Protein AF-A0A4W6FV87-F1 (afdb_monomer)

Radius of gyration: 17.53 Å; Cα contacts (8 Å, |Δi|>4): 589; chains: 1; bounding box: 46×51×40 Å

Structure (mmCIF, N/CA/C/O backbone):
data_AF-A0A4W6FV87-F1
#
_entry.id   AF-A0A4W6FV87-F1
#
loop_
_atom_site.group_PDB
_atom_site.id
_atom_site.type_symbol
_atom_site.label_atom_id
_atom_site.label_alt_id
_atom_site.label_comp_id
_atom_site.label_asym_id
_atom_site.label_entity_id
_atom_site.label_seq_id
_atom_site.pdbx_PDB_ins_code
_atom_site.Cartn_x
_atom_site.Cartn_y
_atom_site.Cartn_z
_atom_site.occupancy
_atom_site.B_iso_or_equiv
_atom_site.auth_seq_id
_atom_site.auth_comp_id
_atom_site.auth_asym_id
_atom_site.auth_atom_id
_atom_site.pdbx_PDB_model_num
ATOM 1 N N . MET A 1 1 ? 30.331 -4.982 -5.038 1.00 32.28 1 MET A N 1
ATOM 2 C CA . MET A 1 1 ? 29.689 -3.681 -4.780 1.00 32.28 1 MET A CA 1
ATOM 3 C C . MET A 1 1 ? 28.423 -4.007 -4.030 1.00 32.28 1 MET A C 1
ATOM 5 O O . MET A 1 1 ? 27.802 -4.995 -4.393 1.00 32.28 1 MET A O 1
ATOM 9 N N . GLU A 1 2 ? 28.198 -3.324 -2.914 1.00 32.44 2 GLU A N 1
ATOM 10 C CA . GLU A 1 2 ? 27.078 -3.580 -2.006 1.00 32.44 2 GLU A CA 1
ATOM 11 C C . GLU A 1 2 ? 25.855 -2.768 -2.458 1.00 32.44 2 GLU A C 1
ATOM 13 O O . GLU A 1 2 ? 26.042 -1.672 -3.000 1.00 32.44 2 GLU A O 1
ATOM 18 N N . PRO A 1 3 ? 24.623 -3.247 -2.218 1.00 42.22 3 PRO A N 1
ATOM 19 C CA . PRO A 1 3 ? 23.427 -2.492 -2.544 1.00 42.22 3 PRO A CA 1
ATOM 20 C C . PRO A 1 3 ? 23.412 -1.199 -1.726 1.00 42.22 3 PRO A C 1
ATOM 22 O O . PRO A 1 3 ? 23.632 -1.210 -0.512 1.00 42.22 3 PRO A O 1
ATOM 25 N N . LEU A 1 4 ? 23.121 -0.071 -2.374 1.00 44.50 4 LEU A N 1
ATOM 26 C CA . LEU A 1 4 ? 22.956 1.199 -1.675 1.00 44.50 4 LEU A CA 1
ATOM 27 C C . LEU A 1 4 ? 21.535 1.289 -1.112 1.00 44.50 4 LEU A C 1
ATOM 29 O O . LEU A 1 4 ? 20.590 1.664 -1.810 1.00 44.50 4 LEU A O 1
ATOM 33 N N . TYR A 1 5 ? 21.399 0.941 0.166 1.00 45.25 5 TYR A N 1
ATOM 34 C CA . TYR A 1 5 ? 20.186 1.166 0.945 1.00 45.25 5 TYR A CA 1
ATOM 35 C C . TYR A 1 5 ? 20.213 2.561 1.566 1.00 45.25 5 TYR A C 1
ATOM 37 O O . TYR A 1 5 ? 21.093 2.891 2.362 1.00 45.25 5 TYR A O 1
ATOM 45 N N . TYR A 1 6 ? 19.216 3.376 1.232 1.00 49.53 6 TYR A N 1
ATOM 46 C CA . TYR A 1 6 ? 18.988 4.659 1.882 1.00 49.53 6 TYR A CA 1
ATOM 47 C C . TYR A 1 6 ? 17.678 4.591 2.661 1.00 49.53 6 TYR A C 1
ATOM 49 O O . TYR A 1 6 ? 16.606 4.448 2.076 1.00 49.53 6 TYR A O 1
ATOM 57 N N . SER A 1 7 ? 17.774 4.722 3.982 1.00 44.47 7 SER A N 1
ATOM 58 C CA . SER A 1 7 ? 16.642 5.071 4.836 1.00 44.47 7 SER A CA 1
ATOM 59 C C . SER A 1 7 ? 16.839 6.513 5.278 1.00 44.47 7 SER A C 1
ATOM 61 O O . SER A 1 7 ? 17.818 6.839 5.953 1.00 44.47 7 SER A O 1
ATOM 63 N N . LEU A 1 8 ? 15.960 7.401 4.821 1.00 46.62 8 LEU A N 1
ATOM 64 C CA . LEU A 1 8 ? 15.990 8.814 5.181 1.00 46.62 8 LEU A CA 1
ATOM 65 C C . LEU A 1 8 ? 14.716 9.145 5.948 1.00 46.62 8 LEU A C 1
ATOM 67 O O . LEU A 1 8 ? 13.630 9.159 5.374 1.00 46.62 8 LEU A O 1
ATOM 71 N N . MET A 1 9 ? 14.876 9.433 7.240 1.00 39.38 9 MET A N 1
ATOM 72 C CA . MET A 1 9 ? 13.844 10.036 8.080 1.00 39.38 9 MET A CA 1
ATOM 73 C C . MET A 1 9 ? 14.025 11.554 8.069 1.00 39.38 9 MET A C 1
ATOM 75 O O . MET A 1 9 ? 15.023 12.074 8.569 1.00 39.38 9 MET A O 1
ATOM 79 N N . GLY A 1 10 ? 13.061 12.269 7.495 1.00 35.97 10 GLY A N 1
ATOM 80 C CA . GLY A 1 10 ? 12.992 13.724 7.558 1.00 35.97 10 GLY A CA 1
ATOM 81 C C . GLY A 1 10 ? 11.924 14.166 8.552 1.00 35.97 10 GLY A C 1
ATOM 82 O O . GLY A 1 10 ? 10.770 13.774 8.410 1.00 35.97 10 GLY A O 1
ATOM 83 N N . PHE A 1 11 ? 12.287 14.999 9.531 1.00 32.16 11 PHE A N 1
ATOM 84 C CA . PHE A 1 11 ? 11.340 15.669 10.430 1.00 32.16 11 PHE A CA 1
ATOM 85 C C . PHE A 1 11 ? 11.271 17.153 10.071 1.00 32.16 11 PHE A C 1
ATOM 87 O O . PHE A 1 11 ? 12.294 17.838 10.104 1.00 32.16 11 PHE A O 1
ATOM 94 N N . TRP A 1 12 ? 10.086 17.672 9.739 1.00 29.61 12 TRP A N 1
ATOM 95 C CA . TRP A 1 12 ? 9.922 19.109 9.492 1.00 29.61 12 TRP A CA 1
ATOM 96 C C . TRP A 1 12 ? 8.556 19.618 9.957 1.00 29.61 12 TRP A C 1
ATOM 98 O O . TRP A 1 12 ? 7.527 19.082 9.557 1.00 29.61 12 TRP A O 1
ATOM 108 N N . LYS A 1 13 ? 8.551 20.639 10.832 1.00 29.70 13 LYS A N 1
ATOM 109 C CA . LYS A 1 13 ? 7.344 21.233 11.457 1.00 29.70 13 LYS A CA 1
ATOM 110 C C . LYS A 1 13 ? 6.326 20.186 11.970 1.00 29.70 13 LYS A C 1
ATOM 112 O O . LYS A 1 13 ? 5.122 20.381 11.852 1.00 29.70 13 LYS A O 1
ATOM 117 N N . GLY A 1 14 ? 6.818 19.081 12.536 1.00 31.00 14 GLY A N 1
ATOM 118 C CA . GLY A 1 14 ? 5.984 18.017 13.099 1.00 31.00 14 GLY A CA 1
ATOM 119 C C . GLY A 1 14 ? 5.354 17.065 12.082 1.00 31.00 14 GLY A C 1
ATOM 120 O O . GLY A 1 14 ? 4.403 16.395 12.444 1.00 31.00 14 GLY A O 1
ATOM 121 N N . VAL A 1 15 ? 5.858 16.997 10.840 1.00 33.34 15 VAL A N 1
ATOM 122 C CA . VAL A 1 15 ? 5.552 15.938 9.860 1.00 33.34 15 VAL A CA 1
ATOM 123 C C . VAL A 1 15 ? 6.811 15.093 9.650 1.00 33.34 15 VAL A C 1
ATOM 125 O O . VAL A 1 15 ? 7.813 15.588 9.130 1.00 33.34 15 VAL A O 1
ATOM 128 N N . SER A 1 16 ? 6.774 13.831 10.078 1.00 37.16 16 SER A N 1
ATOM 129 C CA . SER A 1 16 ? 7.769 12.814 9.734 1.00 37.16 16 SER A CA 1
ATOM 130 C C . SER A 1 16 ? 7.400 12.119 8.420 1.00 37.16 16 SER A C 1
ATOM 132 O O . SER A 1 16 ? 6.263 11.680 8.233 1.00 37.16 16 SER A O 1
ATOM 134 N N . VAL A 1 17 ? 8.355 12.038 7.496 1.00 45.09 17 VAL A N 1
ATOM 135 C CA . VAL A 1 17 ? 8.272 11.172 6.314 1.00 45.09 17 VAL A CA 1
ATOM 136 C C . VAL A 1 17 ? 9.533 10.324 6.298 1.00 45.09 17 VAL A C 1
ATOM 138 O O . VAL A 1 17 ? 10.640 10.868 6.341 1.00 45.09 17 VAL A O 1
ATOM 141 N N . CYS A 1 18 ? 9.369 9.006 6.227 1.00 53.56 18 CYS A N 1
ATOM 142 C CA . CYS A 1 18 ? 10.476 8.094 5.972 1.00 53.56 18 CYS A CA 1
ATOM 143 C C . CYS A 1 18 ? 10.336 7.505 4.569 1.00 53.56 18 CYS A C 1
ATOM 145 O O . CYS A 1 18 ? 9.244 7.151 4.117 1.00 53.56 18 CYS A O 1
ATOM 147 N N . VAL A 1 19 ? 11.457 7.456 3.860 1.00 52.31 19 VAL A N 1
ATOM 148 C CA . VAL A 1 19 ? 11.551 6.820 2.552 1.00 52.31 19 VAL A CA 1
ATOM 149 C C . VAL A 1 19 ? 12.638 5.763 2.626 1.00 52.31 19 VAL A C 1
ATOM 151 O O . VAL A 1 19 ? 13.794 6.083 2.909 1.00 52.31 19 VAL A O 1
ATOM 154 N N . CYS A 1 20 ? 12.256 4.522 2.337 1.00 60.00 20 CYS A N 1
ATOM 155 C CA . CYS A 1 20 ? 13.195 3.445 2.064 1.00 60.00 20 CYS A CA 1
ATOM 156 C C . CYS A 1 20 ? 13.404 3.379 0.551 1.00 60.00 20 CYS A C 1
ATOM 158 O O . CYS A 1 20 ? 12.443 3.217 -0.204 1.00 60.00 20 CYS A O 1
ATOM 160 N N . LEU A 1 21 ? 14.652 3.526 0.115 1.00 53.66 21 LEU A N 1
ATOM 161 C CA . LEU A 1 21 ? 15.056 3.498 -1.287 1.00 53.66 21 LEU A CA 1
ATOM 162 C C . LEU A 1 21 ? 16.198 2.499 -1.460 1.00 53.66 21 LEU A C 1
ATOM 164 O O . LEU A 1 21 ? 17.188 2.550 -0.729 1.00 53.66 21 LEU A O 1
ATOM 168 N N . CYS A 1 22 ? 16.068 1.631 -2.459 1.00 62.53 22 CYS A N 1
ATOM 169 C CA . CYS A 1 22 ? 17.167 0.804 -2.931 1.00 62.53 22 CYS A CA 1
ATOM 170 C C . CYS A 1 22 ? 17.345 0.989 -4.438 1.00 62.53 22 CYS A C 1
ATOM 172 O O . CYS A 1 22 ? 16.372 1.012 -5.198 1.00 62.53 22 CYS A O 1
ATOM 174 N N . VAL A 1 23 ? 18.598 1.135 -4.859 1.00 51.09 23 VAL A N 1
ATOM 175 C CA . VAL A 1 23 ? 18.998 1.196 -6.266 1.00 51.09 23 VAL A CA 1
ATOM 176 C C . VAL A 1 23 ? 19.848 -0.033 -6.555 1.00 51.09 23 VAL A C 1
ATOM 178 O O . VAL A 1 23 ? 20.759 -0.358 -5.792 1.00 51.09 23 VAL A O 1
ATOM 181 N N . SER A 1 24 ? 19.512 -0.745 -7.630 1.00 45.75 24 SER A N 1
ATOM 182 C CA . SER A 1 24 ? 20.186 -1.987 -8.001 1.00 45.75 24 SER A CA 1
ATOM 183 C C . SER A 1 24 ? 21.612 -1.713 -8.484 1.00 45.75 24 SER A C 1
ATOM 185 O O . SER A 1 24 ? 21.826 -1.319 -9.624 1.00 45.75 24 SER A O 1
ATOM 187 N N . GLU A 1 25 ? 22.584 -1.953 -7.600 1.00 43.31 25 GLU A N 1
ATOM 188 C CA . GLU A 1 25 ? 24.000 -2.187 -7.920 1.00 43.31 25 GLU A CA 1
ATOM 189 C C . GLU A 1 25 ? 24.545 -3.368 -7.084 1.00 43.31 25 GLU A C 1
ATOM 191 O O . GLU A 1 25 ? 25.570 -3.279 -6.417 1.00 43.31 25 GLU A O 1
ATOM 196 N N . GLY A 1 26 ? 23.845 -4.508 -7.144 1.00 35.41 26 GLY A N 1
ATOM 197 C CA . GLY A 1 26 ? 24.337 -5.823 -6.713 1.00 35.41 26 GLY A CA 1
ATOM 198 C C . GLY A 1 26 ? 24.199 -6.191 -5.224 1.00 35.41 26 GLY A C 1
ATOM 199 O O . GLY A 1 26 ? 24.795 -5.569 -4.361 1.00 35.41 26 GLY A O 1
ATOM 200 N N . GLY A 1 27 ? 23.505 -7.312 -4.978 1.00 34.75 27 GLY A N 1
ATOM 201 C CA . GLY A 1 27 ? 23.820 -8.343 -3.973 1.00 34.75 27 GLY A CA 1
ATOM 202 C C . GLY A 1 27 ? 23.557 -8.070 -2.486 1.00 34.75 27 GLY A C 1
ATOM 203 O O . GLY A 1 27 ? 24.463 -7.649 -1.778 1.00 34.75 27 GLY A O 1
ATOM 204 N N . GLY A 1 28 ? 22.388 -8.479 -1.978 1.00 29.83 28 GLY A N 1
ATOM 205 C CA . GLY A 1 28 ? 22.166 -8.748 -0.548 1.00 29.83 28 GLY A CA 1
ATOM 206 C C . GLY A 1 28 ? 20.723 -9.174 -0.245 1.00 29.83 28 GLY A C 1
ATOM 207 O O . GLY A 1 28 ? 19.798 -8.503 -0.688 1.00 29.83 28 GLY A O 1
ATOM 208 N N . GLU A 1 29 ? 20.535 -10.275 0.491 1.00 37.28 29 GLU A N 1
ATOM 209 C CA . GLU A 1 29 ? 19.235 -10.743 1.013 1.00 37.28 29 GLU A CA 1
ATOM 210 C C . GLU A 1 29 ? 19.094 -10.414 2.508 1.00 37.28 29 GLU A C 1
ATOM 212 O O . GLU A 1 29 ? 20.081 -10.540 3.225 1.00 37.28 29 GLU A O 1
ATOM 217 N N . GLU A 1 30 ? 17.877 -10.049 2.941 1.00 39.47 30 GLU A N 1
ATOM 218 C CA . GLU A 1 30 ? 17.248 -10.188 4.284 1.00 39.47 30 GLU A CA 1
ATOM 219 C C . GLU A 1 30 ? 15.987 -9.285 4.309 1.00 39.47 30 GLU A C 1
ATOM 221 O O . GLU A 1 30 ? 15.951 -8.282 3.602 1.00 39.47 30 GLU A O 1
ATOM 226 N N . GLU A 1 31 ? 14.907 -9.462 5.075 1.00 31.66 31 GLU A N 1
ATOM 227 C CA . GLU A 1 31 ? 14.165 -10.581 5.676 1.00 31.66 31 GLU A CA 1
ATOM 228 C C . GLU A 1 31 ? 12.725 -10.029 5.917 1.00 31.66 31 GLU A C 1
ATOM 230 O O . GLU A 1 31 ? 12.527 -8.822 6.037 1.00 31.66 31 GLU A O 1
ATOM 235 N N . LEU A 1 32 ? 11.724 -10.916 5.889 1.00 32.16 32 LEU A N 1
ATOM 236 C CA . LEU A 1 32 ? 10.295 -10.793 6.259 1.00 32.16 32 LEU A CA 1
ATOM 237 C C . LEU A 1 32 ? 9.711 -9.408 6.635 1.00 32.16 32 LEU A C 1
ATOM 239 O O . LEU A 1 32 ? 10.006 -8.834 7.678 1.00 32.16 32 LEU A O 1
ATOM 243 N N . ILE A 1 33 ? 8.715 -8.966 5.854 1.00 36.41 33 ILE A N 1
ATOM 244 C CA . ILE A 1 33 ? 7.814 -7.858 6.212 1.00 36.41 33 ILE A CA 1
ATOM 245 C C . ILE A 1 33 ? 7.005 -8.266 7.452 1.00 36.41 33 ILE A C 1
ATOM 247 O O . ILE A 1 33 ? 6.132 -9.135 7.371 1.00 36.41 33 ILE A O 1
ATOM 251 N N . GLU A 1 34 ? 7.303 -7.646 8.593 1.00 31.88 34 GLU A N 1
ATOM 252 C CA . GLU A 1 34 ? 6.548 -7.826 9.832 1.00 31.88 34 GLU A CA 1
ATOM 253 C C . GLU A 1 34 ? 5.100 -7.324 9.687 1.00 31.88 34 GLU A C 1
ATOM 255 O O . GLU A 1 34 ? 4.812 -6.311 9.047 1.00 31.88 34 GLU A O 1
ATOM 260 N N . SER A 1 35 ? 4.170 -8.060 10.299 1.00 41.94 35 SER A N 1
ATOM 261 C CA . SER A 1 35 ? 2.753 -7.702 10.410 1.00 41.94 35 SER A CA 1
ATOM 262 C C . SER A 1 35 ? 2.571 -6.343 11.094 1.00 41.94 35 SER A C 1
ATOM 264 O O . SER A 1 35 ? 3.236 -6.081 12.100 1.00 41.94 35 SER A O 1
ATOM 266 N N . VAL A 1 36 ? 1.598 -5.543 10.647 1.00 50.56 36 VAL A N 1
ATOM 267 C CA . VAL A 1 36 ? 1.153 -4.330 11.355 1.00 50.56 36 VAL A CA 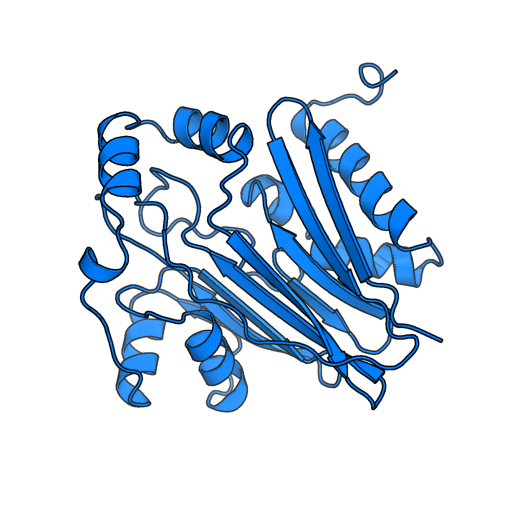1
ATOM 268 C C . VAL A 1 36 ? 0.537 -4.752 12.700 1.00 50.56 36 VAL A C 1
ATOM 270 O O . VAL A 1 36 ? -0.630 -5.123 12.771 1.00 50.56 36 VAL A O 1
ATOM 273 N N . ARG A 1 37 ? 1.339 -4.784 13.773 1.00 48.38 37 ARG A N 1
ATOM 274 C CA . ARG A 1 37 ? 0.900 -5.220 15.118 1.00 48.38 37 ARG A CA 1
ATOM 275 C C . ARG A 1 37 ? 0.151 -4.144 15.906 1.00 48.38 37 ARG A C 1
ATOM 277 O O . ARG A 1 37 ? -0.437 -4.464 16.932 1.00 48.38 37 ARG A O 1
ATOM 284 N N . SER A 1 38 ? 0.162 -2.900 15.439 1.00 60.88 38 SER A N 1
ATOM 285 C CA . SER A 1 38 ? -0.639 -1.798 15.972 1.00 60.88 38 SER A CA 1
ATOM 286 C C . SER A 1 38 ? -1.182 -1.022 14.786 1.00 60.88 38 SER A C 1
ATOM 288 O O . SER A 1 38 ? -0.400 -0.519 13.988 1.00 60.88 38 SER A O 1
ATOM 290 N N . SER A 1 39 ? -2.500 -1.026 14.610 1.00 75.88 39 SER A N 1
ATOM 291 C CA . SER A 1 39 ? -3.148 -0.322 13.506 1.00 75.88 39 SER A CA 1
ATOM 292 C C . SER A 1 39 ? -4.066 0.755 14.052 1.00 75.88 39 SER A C 1
ATOM 294 O O . SER A 1 39 ? -4.986 0.441 14.808 1.00 75.88 39 SER A O 1
ATOM 296 N N . ALA A 1 40 ? -3.843 1.993 13.620 1.00 84.56 40 ALA A N 1
ATOM 297 C CA . ALA A 1 40 ? -4.694 3.126 13.927 1.00 84.56 40 ALA A CA 1
ATOM 298 C C . ALA A 1 40 ? -6.190 2.847 13.705 1.00 84.56 40 ALA A C 1
ATOM 300 O O . ALA A 1 40 ? -6.610 2.278 12.690 1.00 84.56 40 ALA A O 1
ATOM 301 N N . LEU A 1 41 ? -7.002 3.305 14.658 1.00 89.88 41 LEU A N 1
ATOM 302 C CA . LEU A 1 41 ? -8.458 3.177 14.624 1.00 89.88 41 LEU A CA 1
ATOM 303 C C . LEU A 1 41 ? -9.106 4.324 13.835 1.00 89.88 41 LEU A C 1
ATOM 305 O O . LEU A 1 41 ? -8.712 5.485 13.969 1.00 89.88 41 LEU A O 1
ATOM 309 N N . ASN A 1 42 ? -10.126 4.015 13.032 1.00 92.06 42 ASN A N 1
ATOM 310 C CA . ASN A 1 42 ? -10.942 5.012 12.328 1.00 92.06 42 ASN A CA 1
ATOM 311 C C . ASN A 1 42 ? -11.969 5.688 13.267 1.00 92.06 42 ASN A C 1
ATOM 313 O O . ASN A 1 42 ? -12.016 5.402 14.460 1.00 92.06 42 ASN A O 1
ATOM 317 N N . THR A 1 43 ? -12.803 6.598 12.756 1.00 92.06 43 THR A N 1
ATOM 318 C CA . THR A 1 43 ? -13.824 7.311 13.558 1.00 92.06 43 THR A CA 1
ATOM 319 C C . THR A 1 43 ? -14.845 6.406 14.255 1.00 92.06 43 THR A C 1
ATOM 321 O O . THR A 1 43 ? -15.460 6.839 15.228 1.00 92.06 43 THR A O 1
ATOM 324 N N . ASP A 1 44 ? -15.006 5.167 13.788 1.00 91.81 44 ASP A N 1
ATOM 325 C CA . ASP A 1 44 ? -15.926 4.176 14.356 1.00 91.81 44 ASP A CA 1
ATOM 326 C C . ASP A 1 44 ? -15.219 3.230 15.345 1.00 91.81 44 ASP A C 1
ATOM 328 O O . ASP A 1 44 ? -15.848 2.341 15.913 1.00 91.81 44 ASP A O 1
ATOM 332 N N . GLY A 1 45 ? -13.919 3.430 15.588 1.00 89.62 45 GLY A N 1
ATOM 333 C CA . GLY A 1 45 ? -13.120 2.573 16.465 1.00 89.62 45 GLY A CA 1
ATOM 334 C C . GLY A 1 45 ? -12.719 1.255 15.806 1.00 89.62 45 GLY A C 1
ATOM 335 O O . GLY A 1 45 ? -12.395 0.295 16.501 1.00 89.62 45 GLY A O 1
ATOM 336 N N . GLU A 1 46 ? -12.748 1.186 14.473 1.00 90.75 46 GLU A N 1
ATOM 337 C CA . GLU A 1 46 ? -12.419 -0.015 13.709 1.00 90.75 46 GLU A CA 1
ATOM 338 C C . GLU A 1 46 ? -11.076 0.115 12.982 1.00 90.75 46 GLU A C 1
ATOM 340 O O . GLU A 1 46 ? -10.668 1.198 12.552 1.00 90.75 46 GLU A O 1
ATOM 345 N N . VAL A 1 47 ? -10.408 -1.024 12.790 1.00 92.12 47 VAL A N 1
ATOM 346 C CA . VAL A 1 47 ? -9.178 -1.124 11.999 1.00 92.12 47 VAL A CA 1
ATOM 347 C C . VAL A 1 47 ? -9.521 -1.271 10.520 1.00 92.12 47 VAL A C 1
ATOM 349 O O . VAL A 1 47 ? -10.274 -2.161 10.125 1.00 92.12 47 VAL A O 1
ATOM 352 N N . GLU A 1 48 ? -8.910 -0.430 9.690 1.00 94.56 48 GLU A N 1
ATOM 353 C CA . GLU A 1 48 ? -8.959 -0.517 8.230 1.00 94.56 48 GLU A CA 1
ATOM 354 C C . GLU A 1 48 ? -7.539 -0.478 7.686 1.00 94.56 48 GLU A C 1
ATOM 356 O O . GLU A 1 48 ? -6.816 0.483 7.942 1.00 94.56 48 GLU A O 1
ATOM 361 N N . LEU A 1 49 ? -7.151 -1.501 6.933 1.00 94.44 49 LEU A N 1
ATOM 362 C CA . LEU A 1 49 ? -5.772 -1.686 6.502 1.00 94.44 49 LEU A CA 1
ATOM 363 C C . LEU A 1 49 ? -5.613 -1.448 5.005 1.00 94.44 49 LEU A C 1
ATOM 365 O O . LEU A 1 49 ? -6.470 -1.834 4.204 1.00 94.44 49 LEU A O 1
ATOM 369 N N . ASP A 1 50 ? -4.470 -0.878 4.646 1.00 96.94 50 ASP A N 1
ATOM 370 C CA . ASP A 1 50 ? -4.072 -0.617 3.270 1.00 96.94 50 ASP A CA 1
ATOM 371 C C . ASP A 1 50 ? -2.697 -1.243 2.996 1.00 96.94 50 ASP A C 1
ATOM 373 O O . ASP A 1 50 ? -1.814 -1.190 3.855 1.00 96.94 50 ASP A O 1
ATOM 377 N N . ALA A 1 51 ? -2.485 -1.812 1.805 1.00 96.81 51 ALA A N 1
ATOM 378 C CA . ALA A 1 51 ?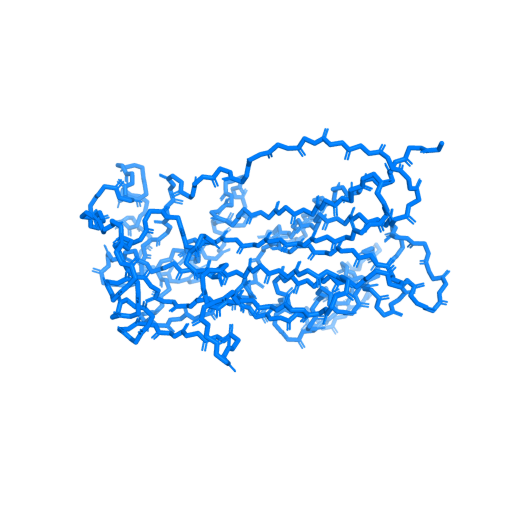 -1.171 -2.300 1.389 1.00 96.81 51 ALA A CA 1
ATOM 379 C C . ALA A 1 51 ? -0.965 -2.362 -0.130 1.00 96.81 51 ALA A C 1
ATOM 381 O O . ALA A 1 51 ? -1.915 -2.503 -0.899 1.00 96.81 51 ALA A O 1
ATOM 382 N N . ILE A 1 52 ? 0.306 -2.335 -0.533 1.00 98.06 52 ILE A N 1
ATOM 383 C CA . ILE A 1 52 ? 0.822 -2.521 -1.896 1.00 98.06 52 ILE A CA 1
ATOM 384 C C . ILE A 1 52 ? 1.997 -3.505 -1.882 1.00 98.06 52 ILE A C 1
ATOM 386 O O . ILE A 1 52 ? 2.775 -3.554 -0.927 1.00 98.06 52 ILE A O 1
ATOM 390 N N . ILE A 1 53 ? 2.161 -4.239 -2.978 1.00 96.75 53 ILE A N 1
ATOM 391 C CA . ILE A 1 53 ? 3.405 -4.902 -3.370 1.00 96.75 53 ILE A CA 1
ATOM 392 C C . ILE A 1 53 ? 3.635 -4.715 -4.875 1.00 96.75 53 ILE A C 1
ATOM 394 O O . ILE A 1 53 ? 2.674 -4.698 -5.648 1.00 96.75 53 ILE A O 1
ATOM 398 N N . MET A 1 54 ? 4.892 -4.563 -5.291 1.00 98.25 54 MET A N 1
ATOM 399 C CA . MET A 1 54 ? 5.267 -4.397 -6.697 1.00 98.25 54 MET A CA 1
ATOM 400 C C . MET A 1 54 ? 6.587 -5.107 -7.021 1.00 98.25 54 MET A C 1
ATOM 402 O O . MET A 1 54 ? 7.566 -4.965 -6.286 1.00 98.25 54 MET A O 1
ATOM 406 N N . ASP A 1 55 ? 6.605 -5.846 -8.135 1.00 95.56 55 ASP A N 1
ATOM 407 C CA . ASP A 1 55 ? 7.788 -6.480 -8.736 1.00 95.56 55 ASP A CA 1
ATOM 408 C C . ASP A 1 55 ? 8.333 -5.597 -9.871 1.00 95.56 55 ASP A C 1
ATOM 410 O O . ASP A 1 55 ? 7.688 -5.423 -10.910 1.00 95.56 55 ASP A O 1
ATOM 414 N N . GLY A 1 56 ? 9.545 -5.069 -9.695 1.00 94.75 56 GLY A N 1
ATOM 415 C CA . GLY A 1 56 ? 10.194 -4.169 -10.645 1.00 94.75 56 GLY A CA 1
ATOM 416 C C . GLY A 1 56 ? 10.610 -4.817 -11.965 1.00 94.75 56 GLY A C 1
ATOM 417 O O . GLY A 1 56 ? 10.856 -4.099 -12.931 1.00 94.75 56 GLY A O 1
ATOM 418 N N . ARG A 1 57 ? 10.642 -6.154 -12.066 1.00 95.19 57 ARG A N 1
ATOM 419 C CA . ARG A 1 57 ? 10.982 -6.860 -13.318 1.00 95.19 57 ARG A CA 1
ATOM 420 C C . ARG A 1 57 ? 9.914 -6.71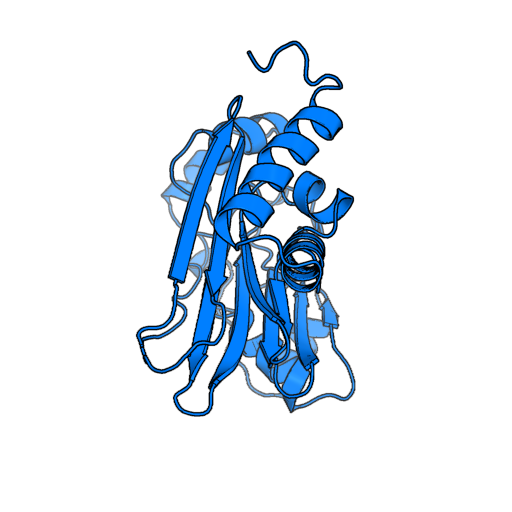1 -14.384 1.00 95.19 57 ARG A C 1
ATOM 422 O O . ARG A 1 57 ? 10.211 -6.645 -15.572 1.00 95.19 57 ARG A O 1
ATOM 429 N N . THR A 1 58 ? 8.663 -6.780 -13.946 1.00 96.69 58 THR A N 1
ATOM 430 C CA . THR A 1 58 ? 7.488 -6.895 -14.818 1.00 96.69 58 THR A CA 1
ATOM 431 C C . THR A 1 58 ? 6.505 -5.753 -14.613 1.00 96.69 58 THR A C 1
ATOM 433 O O . THR A 1 58 ? 5.530 -5.658 -15.355 1.00 96.69 58 THR A O 1
ATOM 436 N N . LEU A 1 59 ? 6.752 -4.900 -13.613 1.00 97.31 59 LEU A N 1
ATOM 437 C CA . LEU A 1 59 ? 5.807 -3.914 -13.093 1.00 97.31 59 LEU A CA 1
ATOM 438 C C . LEU A 1 59 ? 4.496 -4.553 -12.607 1.00 97.31 59 LEU A C 1
ATOM 440 O O . LEU A 1 59 ? 3.476 -3.869 -12.508 1.00 97.31 59 LEU A O 1
ATOM 444 N N . ALA A 1 60 ? 4.504 -5.862 -12.325 1.00 98.19 60 ALA A N 1
ATOM 445 C CA . ALA A 1 60 ? 3.369 -6.534 -11.719 1.00 98.19 60 ALA A CA 1
ATOM 446 C C . ALA A 1 60 ? 3.143 -5.952 -10.324 1.00 98.19 60 ALA A C 1
ATOM 448 O O . ALA A 1 60 ? 4.073 -5.853 -9.520 1.00 98.19 60 ALA A O 1
ATOM 449 N N . SER A 1 61 ? 1.897 -5.579 -10.055 1.00 98.19 61 SER A N 1
ATOM 450 C CA . SER A 1 61 ? 1.514 -4.901 -8.824 1.00 98.19 61 SER A CA 1
ATOM 451 C C . SER A 1 61 ? 0.244 -5.501 -8.259 1.00 98.19 61 SER A C 1
ATOM 453 O O . SER A 1 61 ? -0.660 -5.899 -8.995 1.00 98.19 61 SER A O 1
ATOM 455 N N . GLY A 1 62 ? 0.164 -5.501 -6.937 1.00 98.69 62 GLY A N 1
ATOM 456 C CA . GLY A 1 62 ? -1.035 -5.850 -6.199 1.00 98.69 62 GLY A CA 1
ATOM 457 C C . GLY A 1 62 ? -1.254 -4.876 -5.064 1.00 98.69 62 GLY A C 1
ATOM 458 O O . GLY A 1 62 ? -0.303 -4.472 -4.397 1.00 98.69 62 GLY A O 1
ATOM 459 N N . ALA A 1 63 ? -2.504 -4.499 -4.839 1.00 98.69 63 ALA A N 1
ATOM 460 C CA . ALA A 1 63 ? -2.876 -3.564 -3.796 1.00 98.69 63 ALA A CA 1
ATOM 461 C C . ALA A 1 63 ? -4.237 -3.902 -3.192 1.00 98.69 63 ALA A C 1
ATOM 463 O O . ALA A 1 63 ? -5.145 -4.400 -3.866 1.00 98.69 63 ALA A O 1
ATOM 464 N N . VAL A 1 64 ? -4.385 -3.580 -1.911 1.00 98.62 64 VAL A N 1
ATOM 465 C CA . VAL A 1 64 ? -5.674 -3.576 -1.227 1.00 98.62 64 VAL A CA 1
ATOM 466 C C . VAL A 1 64 ? -5.843 -2.341 -0.366 1.00 98.62 64 VAL A C 1
ATOM 468 O O . VAL A 1 64 ? -4.873 -1.852 0.204 1.00 98.62 64 VAL A O 1
ATOM 471 N N . SER A 1 65 ? -7.074 -1.853 -0.250 1.00 98.25 65 SER A N 1
ATOM 472 C CA . SER A 1 65 ? -7.400 -0.755 0.663 1.00 98.25 65 SER A CA 1
ATOM 473 C C . SER A 1 65 ? -8.660 -1.008 1.472 1.00 98.25 65 SER A C 1
ATOM 475 O O . SER A 1 65 ? -9.553 -1.741 1.040 1.00 98.25 65 SER A O 1
ATOM 477 N N . CYS A 1 66 ? -8.732 -0.378 2.642 1.00 96.88 66 CYS A N 1
ATOM 478 C CA . CYS A 1 66 ? -9.832 -0.458 3.596 1.00 96.88 66 CYS A CA 1
ATOM 479 C C . CYS A 1 66 ? -10.242 -1.898 3.945 1.00 96.88 66 CYS A C 1
ATOM 481 O O . CYS A 1 66 ? -11.424 -2.170 4.168 1.00 96.88 66 CYS A O 1
ATOM 483 N N . VAL A 1 67 ? -9.291 -2.837 3.964 1.00 96.25 67 VAL A N 1
ATOM 484 C CA . VAL A 1 67 ? -9.590 -4.229 4.318 1.00 96.25 67 VAL A CA 1
ATOM 485 C C . VAL A 1 67 ? -9.652 -4.387 5.827 1.00 96.25 67 VAL A C 1
ATOM 487 O O . VAL A 1 67 ? -8.871 -3.784 6.562 1.00 96.25 67 VAL A O 1
ATOM 490 N N . LYS A 1 68 ? -10.583 -5.217 6.289 1.00 94.12 68 LYS A N 1
ATOM 491 C CA . LYS A 1 68 ? -10.775 -5.531 7.713 1.00 94.12 68 LYS A CA 1
ATOM 492 C C . LYS A 1 68 ? -10.448 -6.995 7.971 1.00 94.12 68 LYS A C 1
ATOM 494 O O . LYS A 1 68 ? -10.500 -7.788 7.039 1.00 94.12 68 LYS A O 1
ATOM 499 N N . ASN A 1 69 ? -10.151 -7.389 9.204 1.00 90.94 69 ASN A N 1
ATOM 500 C CA . ASN A 1 69 ? -9.981 -8.805 9.579 1.00 90.94 69 ASN A CA 1
ATOM 501 C C . ASN A 1 69 ? -8.873 -9.565 8.826 1.00 90.94 69 ASN A C 1
ATOM 503 O O . ASN A 1 69 ? -8.899 -10.793 8.783 1.00 90.94 69 ASN A O 1
ATOM 507 N N . ILE A 1 70 ? -7.904 -8.871 8.222 1.00 90.94 70 ILE A N 1
ATOM 508 C CA . ILE A 1 70 ? -6.772 -9.483 7.514 1.00 90.94 70 ILE A CA 1
ATOM 509 C C . ILE A 1 70 ? -5.496 -9.185 8.296 1.00 90.94 70 ILE A C 1
ATOM 511 O O . ILE A 1 70 ? -5.037 -8.050 8.304 1.00 90.94 70 ILE A O 1
ATOM 515 N N . ALA A 1 71 ? -4.890 -10.206 8.906 1.00 87.19 71 ALA A N 1
ATOM 516 C CA . ALA A 1 71 ? -3.666 -10.030 9.696 1.00 87.19 71 ALA A CA 1
ATOM 517 C C . ALA A 1 71 ? -2.473 -9.516 8.868 1.00 87.19 71 ALA A C 1
ATOM 519 O O . ALA A 1 71 ? -1.645 -8.768 9.375 1.00 87.19 71 ALA A O 1
ATOM 520 N N . ASN A 1 72 ? -2.394 -9.902 7.588 1.00 88.81 72 ASN A N 1
ATOM 521 C CA . ASN A 1 72 ? -1.286 -9.548 6.698 1.00 88.81 72 ASN A CA 1
ATOM 522 C C . ASN A 1 72 ? -1.806 -8.953 5.375 1.00 88.81 72 ASN A C 1
ATOM 524 O O . ASN A 1 72 ? -1.889 -9.669 4.370 1.00 88.81 72 ASN A O 1
ATOM 528 N N . PRO A 1 73 ? -2.153 -7.653 5.336 1.00 92.88 73 PRO A N 1
ATOM 529 C CA . PRO A 1 73 ? -2.688 -6.990 4.142 1.00 92.88 73 PRO A CA 1
ATOM 530 C C . PRO A 1 73 ? -1.773 -7.105 2.920 1.00 92.88 73 PRO A C 1
ATOM 532 O O . PRO A 1 73 ? -2.254 -7.331 1.813 1.00 92.88 73 PRO A O 1
ATOM 535 N N . VAL A 1 74 ? -0.450 -7.052 3.114 1.00 94.12 74 VAL A N 1
ATOM 536 C CA . VAL A 1 74 ? 0.534 -7.219 2.030 1.00 94.12 74 VAL A CA 1
ATOM 537 C C . VAL A 1 74 ? 0.465 -8.603 1.370 1.00 94.12 74 VAL A C 1
ATOM 539 O O . VAL A 1 74 ? 0.658 -8.732 0.164 1.00 94.12 74 VAL A O 1
ATOM 542 N N . SER A 1 75 ? 0.117 -9.651 2.127 1.00 93.38 75 SER A N 1
ATOM 543 C CA . SER A 1 75 ? -0.075 -10.996 1.566 1.00 93.38 75 SER A CA 1
ATOM 544 C C . SER A 1 75 ? -1.336 -11.068 0.705 1.00 93.38 75 SER A C 1
ATOM 546 O O . SER A 1 75 ? -1.341 -11.725 -0.335 1.00 93.38 75 SER A O 1
ATOM 548 N N . LEU A 1 76 ? -2.396 -10.356 1.100 1.00 96.12 76 LEU A N 1
ATOM 549 C CA . LEU A 1 76 ? -3.596 -10.212 0.280 1.00 96.12 76 LEU A CA 1
ATOM 550 C C . LEU A 1 76 ? -3.311 -9.371 -0.975 1.00 96.12 76 LEU A C 1
ATOM 552 O O . LEU A 1 76 ? -3.705 -9.777 -2.063 1.00 96.12 76 LEU A O 1
ATOM 556 N N . ALA A 1 77 ? -2.566 -8.269 -0.859 1.00 97.94 77 ALA A N 1
ATOM 557 C CA . ALA A 1 77 ? -2.105 -7.485 -2.005 1.00 97.94 77 ALA A CA 1
ATOM 558 C C . ALA A 1 77 ? -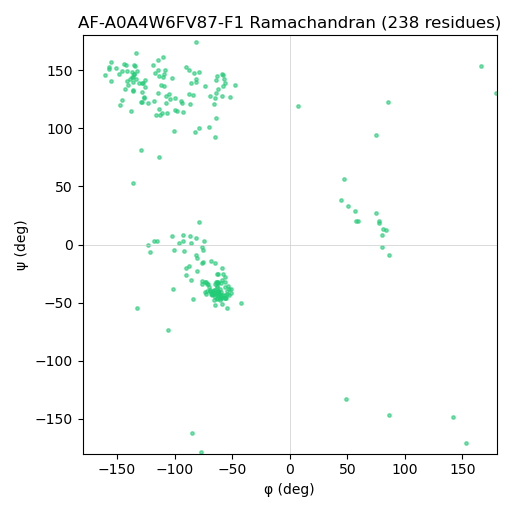1.320 -8.360 -3.001 1.00 97.94 77 ALA A C 1
ATOM 560 O O . ALA A 1 77 ? -1.625 -8.374 -4.192 1.00 97.94 77 ALA A O 1
ATOM 561 N N . ARG A 1 78 ? -0.393 -9.196 -2.517 1.00 96.81 78 ARG A N 1
ATOM 562 C CA . ARG A 1 78 ? 0.320 -10.178 -3.349 1.00 96.81 78 ARG A CA 1
ATOM 563 C C . ARG A 1 78 ? -0.621 -11.174 -4.025 1.00 96.81 78 ARG A C 1
ATOM 565 O O . ARG A 1 78 ? -0.449 -11.480 -5.200 1.00 96.81 78 ARG A O 1
ATOM 572 N N . ALA A 1 79 ? -1.640 -11.655 -3.318 1.00 97.50 79 ALA A N 1
ATOM 573 C CA . ALA A 1 79 ? -2.630 -12.539 -3.916 1.00 97.50 79 ALA A CA 1
ATOM 574 C C . ALA A 1 79 ? -3.455 -11.847 -5.014 1.00 97.50 79 ALA A C 1
ATOM 576 O O . ALA A 1 79 ? -3.796 -12.502 -5.996 1.00 97.50 79 ALA A O 1
ATOM 577 N N . VAL A 1 80 ? -3.746 -10.545 -4.891 1.00 98.56 80 VAL A N 1
ATOM 578 C CA . VAL A 1 80 ? -4.377 -9.763 -5.970 1.00 98.56 80 VAL A CA 1
ATOM 579 C C . VAL A 1 80 ? -3.487 -9.771 -7.214 1.00 98.56 80 VAL A C 1
ATOM 581 O O . VAL A 1 80 ? -3.977 -10.113 -8.290 1.00 98.56 80 VAL A O 1
ATOM 584 N N . MET A 1 81 ? -2.188 -9.496 -7.044 1.00 98.19 81 MET A N 1
ATOM 585 C CA . MET A 1 81 ? -1.191 -9.507 -8.124 1.00 98.19 81 MET A CA 1
ATOM 586 C C . MET A 1 81 ? -1.088 -10.867 -8.828 1.00 98.19 81 MET A C 1
ATOM 588 O O . MET A 1 81 ? -1.037 -10.931 -10.051 1.00 98.19 81 MET A O 1
ATOM 592 N N . GLU A 1 82 ? -1.021 -11.960 -8.065 1.00 97.81 82 GLU A N 1
ATOM 593 C CA . GLU A 1 82 ? -0.699 -13.290 -8.604 1.00 97.81 82 GLU A CA 1
ATOM 594 C C . GLU A 1 82 ? -1.929 -14.089 -9.061 1.00 97.81 82 GLU A C 1
ATOM 596 O O . GLU A 1 82 ? -1.805 -14.984 -9.897 1.00 97.81 82 GLU A O 1
ATOM 601 N N . LYS A 1 83 ? -3.113 -13.824 -8.494 1.00 97.94 83 LYS A N 1
ATOM 602 C CA . LYS A 1 83 ? -4.306 -14.676 -8.672 1.00 97.94 83 LYS A CA 1
ATOM 603 C C . LYS A 1 83 ? -5.475 -13.977 -9.361 1.00 97.94 83 LYS A C 1
ATOM 605 O O . LYS A 1 83 ? -6.539 -14.581 -9.496 1.00 97.94 83 LYS A O 1
ATOM 610 N N . THR A 1 84 ? -5.316 -12.726 -9.786 1.00 98.25 84 THR A N 1
ATOM 611 C CA . THR A 1 84 ? -6.366 -11.981 -10.492 1.00 98.25 84 THR A CA 1
ATOM 612 C C . THR A 1 84 ? -5.811 -11.279 -11.728 1.00 98.25 84 THR A C 1
ATOM 614 O O . THR A 1 84 ? -4.606 -11.122 -11.877 1.00 98.25 84 THR A O 1
ATOM 617 N N . ALA A 1 85 ? -6.698 -10.837 -12.621 1.00 97.88 85 ALA A N 1
ATOM 618 C CA . ALA A 1 85 ? -6.338 -9.943 -13.725 1.00 97.88 85 ALA A CA 1
ATOM 619 C C . ALA A 1 85 ? -6.383 -8.454 -13.318 1.00 97.88 85 ALA A C 1
ATOM 621 O O . ALA A 1 85 ? -6.315 -7.569 -14.171 1.00 97.88 85 ALA A O 1
ATOM 622 N N . HIS A 1 86 ? -6.579 -8.171 -12.029 1.00 98.50 86 HIS A N 1
ATOM 623 C CA . HIS A 1 86 ? -6.732 -6.833 -11.476 1.00 98.50 86 HIS A CA 1
ATOM 624 C C . HIS A 1 86 ? -5.510 -6.461 -10.639 1.00 98.50 86 HIS A C 1
ATOM 626 O O . HIS A 1 86 ? -4.754 -7.315 -10.192 1.00 98.50 86 HIS A O 1
ATOM 632 N N . ILE A 1 87 ? -5.344 -5.161 -10.411 1.00 98.38 87 ILE A N 1
ATOM 633 C CA . ILE A 1 87 ? -4.211 -4.621 -9.654 1.00 98.38 87 ILE A CA 1
ATOM 634 C C . ILE A 1 87 ? -4.623 -4.262 -8.226 1.00 98.38 87 ILE A C 1
ATOM 636 O O . ILE A 1 87 ? -3.859 -4.470 -7.292 1.00 98.38 87 ILE A O 1
ATOM 640 N N . MET A 1 88 ? -5.829 -3.724 -8.040 1.00 98.69 88 MET A N 1
ATOM 641 C CA . MET A 1 88 ? -6.273 -3.200 -6.752 1.00 98.69 88 MET A CA 1
ATOM 642 C C . MET A 1 88 ? -7.701 -3.636 -6.443 1.00 98.69 88 MET A C 1
ATOM 644 O O . MET A 1 88 ? -8.588 -3.491 -7.284 1.00 98.69 88 MET A O 1
ATOM 648 N N . LEU A 1 89 ? -7.923 -4.128 -5.224 1.00 98.75 89 LEU A N 1
ATOM 649 C CA . LEU A 1 89 ? -9.252 -4.388 -4.668 1.00 98.75 89 LEU A CA 1
ATOM 650 C C . LEU A 1 89 ? -9.467 -3.537 -3.413 1.00 98.75 89 LEU A C 1
ATOM 652 O O . LEU A 1 89 ? -8.515 -3.165 -2.738 1.00 98.75 89 LEU A O 1
ATOM 656 N N . THR A 1 90 ? -10.717 -3.232 -3.071 1.00 98.56 90 THR A N 1
ATOM 657 C CA . THR A 1 90 ? -11.012 -2.368 -1.919 1.00 98.56 90 THR A CA 1
ATOM 658 C C . THR A 1 90 ? -12.169 -2.886 -1.075 1.00 98.56 90 THR A C 1
ATOM 660 O O . THR A 1 90 ? -13.093 -3.536 -1.585 1.00 98.56 90 THR A O 1
ATOM 663 N N . GLY A 1 91 ? -12.096 -2.606 0.225 1.00 96.81 91 GLY A N 1
ATOM 664 C CA . GLY A 1 91 ? -13.125 -2.856 1.221 1.00 96.81 91 GLY A CA 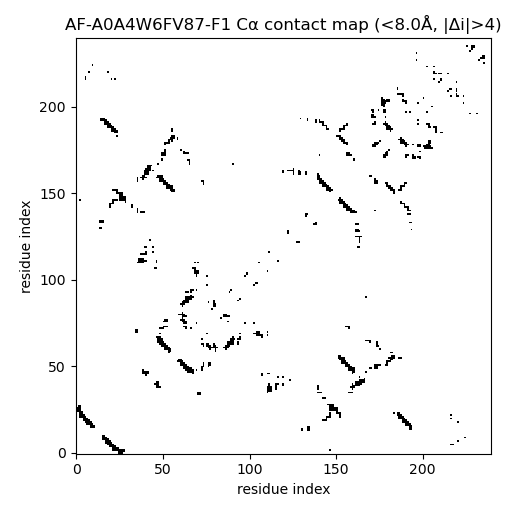1
ATOM 665 C C . GLY A 1 91 ? -13.686 -4.271 1.158 1.00 96.81 91 GLY A C 1
ATOM 666 O O . GLY A 1 91 ? -12.967 -5.261 1.004 1.00 96.81 91 GLY A O 1
ATOM 667 N N . ARG A 1 92 ? -15.020 -4.363 1.197 1.00 96.81 92 ARG A N 1
ATOM 668 C CA . ARG A 1 92 ? -15.743 -5.640 1.170 1.00 96.81 92 ARG A CA 1
ATOM 669 C C . ARG A 1 92 ? -15.359 -6.533 -0.016 1.00 96.81 92 ARG A C 1
ATOM 671 O O . ARG A 1 92 ? -15.311 -7.746 0.148 1.00 96.81 92 ARG A O 1
ATOM 678 N N . GLY A 1 93 ? -15.078 -5.966 -1.191 1.00 98.19 93 GLY A N 1
ATOM 679 C CA . GLY A 1 93 ? -14.689 -6.753 -2.366 1.00 98.19 93 GLY A CA 1
ATOM 680 C C . GLY A 1 93 ? -13.345 -7.460 -2.176 1.00 98.19 93 GLY A C 1
ATOM 681 O O . GLY A 1 93 ? -13.220 -8.641 -2.494 1.00 98.19 93 GLY A O 1
ATOM 682 N N . ALA A 1 94 ? -12.366 -6.770 -1.586 1.00 98.12 94 ALA A N 1
ATOM 683 C CA . ALA A 1 94 ? -11.080 -7.366 -1.226 1.00 98.12 94 ALA A CA 1
ATOM 684 C C . ALA A 1 94 ? -11.227 -8.441 -0.135 1.00 98.12 94 ALA A C 1
ATOM 686 O O . ALA A 1 94 ? -10.598 -9.493 -0.226 1.00 98.12 94 ALA A O 1
ATOM 687 N N . ASN A 1 95 ? -12.100 -8.221 0.853 1.00 96.44 95 ASN A N 1
ATOM 688 C CA . ASN A 1 95 ? -12.412 -9.219 1.878 1.00 96.44 95 ASN A CA 1
ATOM 689 C C . ASN A 1 95 ? -13.053 -10.489 1.302 1.00 96.44 95 ASN A C 1
ATOM 691 O O . ASN A 1 95 ? -12.604 -11.590 1.605 1.00 96.44 95 ASN A O 1
ATOM 695 N N . MET A 1 96 ? -14.046 -10.345 0.420 1.00 97.81 96 MET A N 1
ATOM 696 C CA . MET A 1 96 ? -14.670 -11.483 -0.267 1.00 97.81 96 MET A CA 1
ATOM 697 C C . MET A 1 96 ? -13.656 -12.254 -1.118 1.00 97.81 96 MET A C 1
ATOM 699 O O . MET A 1 96 ? -13.687 -13.483 -1.169 1.00 97.81 96 MET A O 1
ATOM 703 N N . PHE A 1 97 ? -12.734 -11.545 -1.772 1.00 98.31 97 PHE A N 1
ATOM 704 C CA . PHE A 1 97 ? -11.644 -12.187 -2.496 1.00 98.31 97 PHE A CA 1
ATOM 705 C C . PHE A 1 97 ? -10.730 -12.975 -1.549 1.00 98.31 97 PHE A C 1
ATOM 707 O O . PHE A 1 97 ? -10.452 -14.139 -1.830 1.00 98.31 97 PHE A O 1
ATOM 714 N N . ALA A 1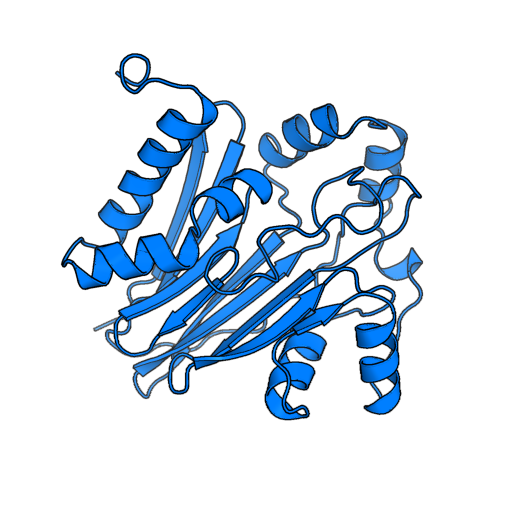 98 ? -10.330 -12.394 -0.414 1.00 96.81 98 ALA A N 1
ATOM 715 C CA . ALA A 1 98 ? -9.515 -13.068 0.595 1.00 96.81 98 ALA A CA 1
ATOM 716 C C . ALA A 1 98 ? -10.165 -14.376 1.085 1.00 96.81 98 ALA A C 1
ATOM 718 O O . ALA A 1 98 ? -9.508 -15.418 1.109 1.00 96.81 98 ALA A O 1
ATOM 719 N N . GLU A 1 99 ? -11.467 -14.343 1.384 1.00 96.12 99 GLU A N 1
ATOM 720 C CA . GLU A 1 99 ? -12.256 -15.528 1.744 1.00 96.12 99 GLU A CA 1
ATOM 721 C C . GLU A 1 99 ? -12.256 -16.573 0.619 1.00 96.12 99 GLU A C 1
ATOM 723 O O . GLU A 1 99 ? -12.013 -17.754 0.867 1.00 96.12 99 GLU A O 1
ATOM 728 N N . SER A 1 100 ? -12.455 -16.146 -0.634 1.00 97.31 100 SER A N 1
ATOM 729 C CA . SER A 1 100 ? -12.521 -17.052 -1.790 1.00 97.31 100 SER A CA 1
ATOM 730 C C . SER A 1 100 ? -11.228 -17.834 -2.049 1.00 97.31 100 SER A C 1
ATOM 732 O O . SER A 1 100 ? -11.273 -18.927 -2.612 1.00 97.31 100 SER A O 1
ATOM 734 N N . ILE A 1 101 ? -10.080 -17.298 -1.621 1.00 96.00 101 ILE A N 1
ATOM 735 C CA . ILE A 1 101 ? -8.765 -17.939 -1.760 1.00 96.00 101 ILE A CA 1
ATOM 736 C C . ILE A 1 101 ? -8.264 -18.576 -0.456 1.00 96.00 101 ILE A C 1
ATOM 738 O O . ILE A 1 101 ? -7.116 -19.021 -0.407 1.00 96.00 101 ILE A O 1
ATOM 742 N N . GLY A 1 102 ? -9.101 -18.614 0.587 1.00 94.00 102 GLY A N 1
ATOM 743 C CA . GLY A 1 102 ? -8.799 -19.264 1.861 1.00 94.00 102 GLY A CA 1
ATOM 744 C C . GLY A 1 102 ? -7.815 -18.509 2.759 1.00 94.00 102 GLY A C 1
ATOM 745 O O . GLY A 1 102 ? -7.121 -19.146 3.550 1.00 94.00 102 GLY A O 1
ATOM 746 N N . ILE A 1 103 ? -7.718 -17.178 2.655 1.00 90.50 103 ILE A N 1
ATOM 747 C CA . ILE A 1 103 ? -6.956 -16.388 3.634 1.00 90.50 103 ILE A CA 1
ATOM 748 C C . ILE A 1 103 ? -7.693 -16.412 4.973 1.00 90.50 103 ILE A C 1
ATOM 750 O O . ILE A 1 103 ? -8.879 -16.093 5.052 1.00 90.50 103 ILE A O 1
ATOM 754 N N . VAL A 1 104 ? -6.966 -16.777 6.029 1.00 85.88 104 VAL A N 1
ATOM 755 C CA . VAL A 1 104 ? -7.488 -16.804 7.397 1.00 85.88 104 VAL A CA 1
ATOM 756 C C . VAL A 1 104 ? -7.810 -15.382 7.841 1.00 85.88 104 VAL A C 1
ATOM 758 O O . VAL A 1 104 ? -6.930 -14.517 7.869 1.00 85.88 104 VAL A O 1
ATOM 761 N N . THR A 1 105 ? -9.071 -15.157 8.197 1.00 88.12 105 THR A N 1
ATOM 762 C CA . THR A 1 105 ? -9.502 -13.919 8.834 1.00 88.12 105 THR A CA 1
ATOM 763 C C . THR A 1 105 ? -9.236 -13.979 10.332 1.00 88.12 105 THR A C 1
ATOM 765 O O . THR A 1 105 ? -9.288 -15.042 10.955 1.00 88.12 105 THR A O 1
ATOM 768 N N . VAL A 1 106 ? -8.932 -12.827 10.915 1.00 87.44 106 VAL A N 1
ATOM 769 C CA . VAL A 1 106 ? -8.752 -12.669 12.361 1.00 87.44 106 VAL A CA 1
ATOM 770 C C . VAL A 1 106 ? -9.806 -11.705 12.901 1.00 87.44 106 VAL A C 1
ATOM 772 O O . VAL A 1 106 ? -10.205 -10.801 12.166 1.00 87.44 106 VAL A O 1
ATOM 775 N N . PRO A 1 107 ? -10.282 -11.869 14.148 1.00 84.88 107 PRO A N 1
ATOM 776 C CA . PRO A 1 107 ? -11.189 -10.895 14.751 1.00 84.88 107 PRO A CA 1
ATOM 777 C C . PRO A 1 107 ? -10.537 -9.506 14.789 1.00 84.88 107 PRO A C 1
ATOM 779 O O . PRO A 1 107 ? -9.354 -9.406 15.131 1.00 84.88 107 PRO A O 1
ATOM 782 N N . THR A 1 108 ? -11.278 -8.446 14.449 1.00 77.50 108 THR A N 1
ATOM 783 C CA . THR A 1 108 ? -10.765 -7.063 14.401 1.00 77.50 108 THR A CA 1
ATOM 784 C C . THR A 1 108 ? -10.049 -6.678 15.691 1.00 77.50 108 THR A C 1
ATOM 786 O O . THR A 1 108 ? -9.012 -6.028 15.657 1.00 77.50 108 THR A O 1
ATOM 789 N N . GLU A 1 109 ? -10.567 -7.130 16.831 1.00 78.25 109 GLU A N 1
ATOM 790 C CA . GLU A 1 109 ? -10.078 -6.804 18.170 1.00 78.25 109 GLU A CA 1
ATOM 791 C C . GLU A 1 109 ? -8.651 -7.311 18.398 1.00 78.25 109 GLU A C 1
ATOM 793 O O . GLU A 1 109 ? -7.909 -6.744 19.190 1.00 78.25 109 GLU A O 1
ATOM 798 N N . THR A 1 110 ? -8.239 -8.359 17.676 1.00 82.56 110 THR A N 1
ATO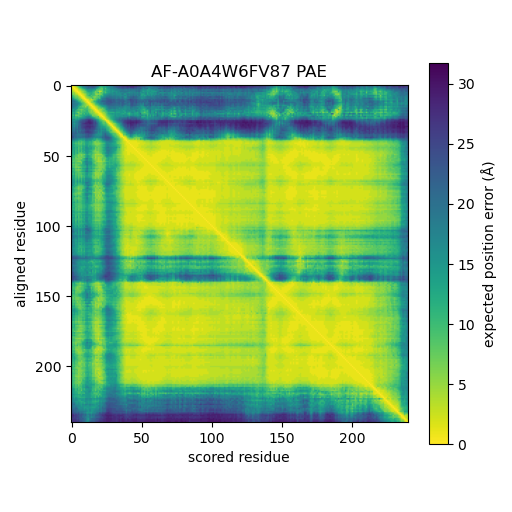M 799 C CA . THR A 1 110 ? -6.873 -8.900 17.755 1.00 82.56 110 THR A CA 1
ATOM 800 C C . THR A 1 110 ? -5.839 -8.039 17.030 1.00 82.56 110 THR A C 1
ATOM 802 O O . THR A 1 110 ? -4.643 -8.208 17.259 1.00 82.56 110 THR A O 1
ATOM 805 N N . LEU A 1 111 ? -6.289 -7.118 16.171 1.00 82.88 111 LEU A N 1
ATOM 806 C CA . LEU A 1 111 ? -5.452 -6.157 15.444 1.00 82.88 111 LEU A CA 1
ATOM 807 C C . LEU A 1 111 ? -5.292 -4.830 16.203 1.00 82.88 111 LEU A C 1
ATOM 809 O O . LEU A 1 111 ? -4.536 -3.960 15.769 1.00 82.88 111 LEU A O 1
ATOM 813 N N . VAL A 1 112 ? -6.004 -4.673 17.323 1.00 84.06 112 VAL A N 1
ATOM 814 C CA . VAL A 1 112 ? -6.010 -3.465 18.152 1.00 84.06 112 VAL A CA 1
ATOM 815 C C . VAL A 1 112 ? -5.197 -3.714 19.412 1.00 84.06 112 VAL A C 1
ATOM 817 O O . VAL A 1 112 ? -5.413 -4.689 20.131 1.00 84.06 112 VAL A O 1
ATOM 820 N N . THR A 1 113 ? -4.268 -2.810 19.715 1.00 83.38 113 THR A N 1
ATOM 821 C CA . THR A 1 113 ? -3.532 -2.846 20.982 1.00 83.38 113 THR A CA 1
ATOM 822 C C . THR A 1 113 ? -4.263 -2.033 22.049 1.00 83.38 113 THR A C 1
ATOM 824 O O . THR A 1 113 ? -4.953 -1.059 21.750 1.00 83.38 113 THR A O 1
ATOM 827 N N . GLU A 1 114 ? -4.078 -2.380 23.327 1.00 84.50 114 GLU A N 1
ATOM 828 C CA . GLU A 1 114 ? -4.623 -1.572 24.431 1.00 84.50 114 GLU A CA 1
ATOM 829 C C . GLU A 1 114 ? -4.109 -0.124 24.415 1.00 84.50 114 GLU A C 1
ATOM 831 O O . GLU A 1 114 ? -4.796 0.785 24.882 1.00 84.50 114 GLU A O 1
ATOM 836 N N . TYR A 1 115 ? -2.886 0.084 23.917 1.00 83.06 115 TYR A N 1
ATOM 837 C CA . TYR A 1 115 ? -2.305 1.410 23.742 1.00 83.06 115 TYR A CA 1
ATOM 838 C C . TYR A 1 115 ? -3.100 2.211 22.709 1.00 83.06 115 TYR A C 1
ATOM 840 O O . TYR A 1 115 ? -3.574 3.301 23.019 1.00 83.06 115 TYR A O 1
ATOM 848 N N . GLU A 1 116 ? -3.317 1.628 21.532 1.00 82.12 116 GLU A N 1
ATOM 849 C CA . GLU A 1 116 ? -4.011 2.282 20.425 1.00 82.12 116 GLU A CA 1
ATOM 850 C C . GLU A 1 116 ? -5.462 2.624 20.785 1.00 82.12 116 GLU A C 1
ATOM 852 O O . GLU A 1 116 ? -5.926 3.733 20.531 1.00 82.12 116 GLU A O 1
ATOM 857 N N . MET A 1 117 ? -6.148 1.725 21.498 1.00 85.06 117 MET A N 1
ATOM 858 C CA . MET A 1 117 ? -7.498 1.977 22.008 1.00 85.06 117 MET A CA 1
ATOM 859 C C . MET A 1 117 ? -7.543 3.183 22.963 1.00 85.06 117 MET A C 1
ATOM 861 O O . MET A 1 117 ? -8.408 4.049 22.837 1.00 85.06 117 MET A O 1
ATOM 865 N N . LYS A 1 118 ? -6.591 3.278 23.903 1.00 85.94 118 LYS A N 1
ATOM 866 C CA . LYS A 1 118 ? -6.516 4.398 24.858 1.00 85.94 118 LYS A CA 1
ATOM 867 C C . LYS A 1 118 ? -6.195 5.721 24.172 1.00 85.94 118 LYS A C 1
ATOM 869 O O . LYS A 1 118 ? -6.736 6.750 24.569 1.00 85.94 118 LYS A O 1
ATOM 874 N N . GLU A 1 119 ? -5.301 5.714 23.189 1.00 82.25 119 GLU A N 1
ATOM 875 C CA . GLU A 1 119 ? -4.957 6.924 22.439 1.00 82.25 119 GLU A CA 1
ATOM 876 C C . GLU A 1 119 ? -6.127 7.391 21.567 1.00 82.25 119 GLU A C 1
ATOM 878 O O . GLU A 1 119 ? -6.448 8.580 21.565 1.00 82.25 119 GLU A O 1
ATOM 883 N N . TRP A 1 120 ? -6.840 6.464 20.927 1.00 85.06 120 TRP A N 1
ATOM 884 C CA . TRP A 1 120 ? -8.050 6.771 20.168 1.00 85.06 120 TRP A CA 1
ATOM 885 C C . TRP A 1 120 ? -9.170 7.364 21.040 1.00 85.06 120 TRP A C 1
ATOM 887 O O . TRP A 1 120 ? -9.808 8.347 20.658 1.00 85.06 120 TRP A O 1
ATOM 897 N N . GLU A 1 121 ? -9.383 6.835 22.250 1.00 84.81 121 GLU A N 1
ATOM 898 C CA . GLU A 1 121 ? -10.385 7.368 23.184 1.00 84.81 121 GLU A CA 1
ATOM 899 C C . GLU A 1 121 ? -10.084 8.805 23.638 1.00 84.81 121 GLU A C 1
ATOM 901 O O . GLU A 1 121 ? -11.015 9.601 23.823 1.00 84.81 121 GLU A O 1
ATOM 906 N N . LYS A 1 122 ? -8.798 9.146 23.807 1.00 81.56 122 LYS A N 1
ATOM 907 C CA . LYS A 1 122 ? -8.341 10.492 24.188 1.00 81.56 122 LYS A CA 1
ATOM 908 C C . LYS A 1 122 ? -8.464 11.489 23.037 1.00 81.56 122 LYS A C 1
ATOM 910 O O . LYS A 1 122 ? -8.881 12.627 23.260 1.00 81.56 122 LYS A O 1
ATOM 915 N N . HIS A 1 123 ? -8.129 11.073 21.818 1.00 70.94 123 HIS A N 1
ATOM 916 C CA . HIS A 1 123 ? -7.936 11.969 20.679 1.00 70.94 123 HIS A CA 1
ATOM 917 C C . HIS A 1 123 ? -8.994 11.749 19.592 1.00 70.94 123 HIS A C 1
ATOM 919 O O . HIS A 1 123 ? -8.734 11.234 18.509 1.00 70.94 123 HIS A O 1
ATOM 925 N N . LYS A 1 124 ? -10.213 12.239 19.847 1.00 68.81 124 LYS A N 1
ATOM 926 C CA . LYS A 1 124 ? -11.360 12.132 18.919 1.00 68.81 124 LYS A CA 1
ATOM 927 C C . LYS A 1 124 ? -11.351 13.142 17.763 1.00 68.81 124 LYS A C 1
ATOM 929 O O . LYS A 1 124 ? -12.397 13.407 17.168 1.00 68.81 124 LYS A O 1
ATOM 934 N N . ASN A 1 125 ? -10.203 13.737 17.434 1.00 77.25 125 ASN A N 1
ATOM 935 C CA . ASN A 1 125 ? -10.074 14.679 16.320 1.00 77.25 125 ASN A CA 1
ATOM 936 C C . ASN A 1 125 ? -8.947 14.250 15.374 1.00 77.25 125 ASN A C 1
ATOM 938 O O . ASN A 1 125 ? -7.812 14.065 15.798 1.00 77.25 125 ASN A O 1
ATOM 942 N N . TYR A 1 126 ? -9.273 14.138 14.083 1.00 74.25 126 TYR A N 1
ATOM 943 C CA . TYR A 1 126 ? -8.328 13.804 13.016 1.00 74.25 126 TYR A CA 1
ATOM 944 C C . TYR A 1 126 ? -7.112 14.740 12.980 1.00 74.25 126 TYR A C 1
ATOM 946 O O . TYR A 1 126 ? -5.985 14.282 12.842 1.00 74.25 126 TYR A O 1
ATOM 954 N N . VAL A 1 127 ? -7.317 16.053 13.150 1.00 74.44 127 VAL A N 1
ATOM 955 C CA . VAL A 1 127 ? -6.220 17.038 13.118 1.00 74.44 127 VAL A CA 1
ATOM 956 C C . VAL A 1 127 ? -5.220 16.774 14.242 1.00 74.44 127 VAL A C 1
ATOM 958 O O . VAL A 1 127 ? -4.017 16.860 14.024 1.00 74.44 127 VAL A O 1
ATOM 961 N N . THR A 1 128 ? -5.711 16.416 15.429 1.00 71.00 128 THR A N 1
ATOM 962 C CA . THR A 1 128 ? -4.865 16.058 16.571 1.00 71.00 128 THR A CA 1
ATOM 963 C C . THR A 1 128 ? -4.116 14.754 16.311 1.00 71.00 128 THR A C 1
ATOM 965 O O . THR A 1 128 ? -2.908 14.726 16.512 1.00 71.00 128 THR A O 1
ATOM 968 N N . GLY A 1 129 ? -4.787 13.736 15.754 1.00 67.62 129 GLY A N 1
ATOM 969 C CA . GLY A 1 129 ? -4.143 12.485 15.333 1.00 67.62 129 GLY A CA 1
ATOM 970 C C . GLY A 1 129 ? -2.993 12.721 14.349 1.00 67.62 129 GLY A C 1
ATOM 971 O O . GLY A 1 129 ? -1.884 12.252 14.573 1.00 67.62 129 GLY A O 1
ATOM 972 N N . VAL A 1 130 ? -3.201 13.566 13.333 1.00 70.88 130 VAL A N 1
ATOM 973 C CA . VAL A 1 130 ? -2.140 13.971 12.391 1.00 70.88 130 VAL A CA 1
ATOM 974 C C . VAL A 1 130 ? -1.009 14.747 13.078 1.00 70.88 130 VAL A C 1
ATOM 976 O O . VAL A 1 130 ? 0.136 14.656 12.663 1.00 70.88 130 VAL A O 1
ATOM 979 N N . MET A 1 131 ? -1.262 15.544 14.113 1.00 68.00 131 MET A N 1
ATOM 980 C CA . MET A 1 131 ? -0.162 16.236 14.798 1.00 68.00 131 MET A CA 1
ATOM 981 C C . MET A 1 131 ? 0.621 15.293 15.718 1.00 68.00 131 MET A C 1
ATOM 983 O O . MET A 1 131 ? 1.829 15.454 15.870 1.00 68.00 131 MET A O 1
ATOM 987 N N . GLU A 1 132 ? -0.033 14.320 16.339 1.00 67.06 132 GLU A N 1
ATOM 988 C CA . GLU A 1 132 ? 0.585 13.422 17.317 1.00 67.06 132 GLU A CA 1
ATOM 989 C C . GLU A 1 132 ? 1.308 12.248 16.667 1.00 67.06 132 GLU A C 1
ATOM 991 O O . GLU A 1 132 ? 2.472 12.022 16.999 1.00 67.06 132 GLU A O 1
ATOM 996 N N . ASP A 1 133 ? 0.685 11.573 15.694 1.00 64.25 133 ASP A N 1
ATOM 997 C CA . ASP A 1 133 ? 1.289 10.456 14.949 1.00 64.25 133 ASP A CA 1
ATOM 998 C C . ASP A 1 133 ? 2.642 10.875 14.369 1.00 64.25 133 ASP A C 1
ATOM 1000 O O . ASP A 1 133 ? 3.629 10.149 14.439 1.00 64.25 133 ASP A O 1
ATOM 1004 N N . PHE A 1 134 ? 2.717 12.117 13.897 1.00 61.59 134 PHE A N 1
ATOM 1005 C CA . PHE A 1 134 ? 3.885 12.648 13.220 1.00 61.59 134 PHE A CA 1
ATOM 1006 C C . PHE A 1 134 ? 4.948 13.275 14.125 1.00 61.59 134 PHE A C 1
ATOM 1008 O O . PHE A 1 134 ? 6.098 13.419 13.697 1.00 61.59 134 PHE A O 1
ATOM 1015 N N . ASN A 1 135 ? 4.585 13.633 15.358 1.00 56.44 135 ASN A N 1
ATOM 1016 C CA . ASN A 1 135 ? 5.531 14.053 16.393 1.00 56.44 135 ASN A CA 1
ATOM 1017 C C . ASN A 1 135 ? 6.024 12.872 17.239 1.00 56.44 135 ASN A C 1
ATOM 1019 O O . ASN A 1 135 ? 7.077 12.960 17.873 1.00 56.44 135 ASN A O 1
ATOM 1023 N N . SER A 1 136 ? 5.283 11.766 17.248 1.00 53.22 136 SER A N 1
ATOM 1024 C CA . SER A 1 136 ? 5.712 10.509 17.836 1.00 53.22 136 SER A CA 1
ATOM 1025 C C . SER A 1 136 ? 6.677 9.783 16.887 1.00 53.22 136 SER A C 1
ATOM 1027 O O . SER A 1 136 ? 6.585 9.887 15.665 1.00 53.22 136 SER A O 1
ATOM 1029 N N . GLN A 1 137 ? 7.635 9.028 17.429 1.00 47.16 137 GLN A N 1
ATOM 1030 C CA . GLN A 1 137 ? 8.471 8.129 16.618 1.00 47.16 137 GLN A CA 1
ATOM 1031 C C . GLN A 1 137 ? 7.714 6.861 16.168 1.00 47.16 137 GLN A C 1
ATOM 1033 O O . GLN A 1 137 ? 8.313 5.990 15.541 1.00 47.16 137 GLN A O 1
ATOM 1038 N N . ALA A 1 138 ? 6.422 6.737 16.491 1.00 46.06 138 ALA A N 1
ATOM 1039 C CA . ALA A 1 138 ? 5.602 5.568 16.209 1.00 46.06 138 ALA A CA 1
ATOM 1040 C C . ALA A 1 138 ? 4.737 5.822 14.966 1.00 46.06 138 ALA A C 1
ATOM 1042 O O . ALA A 1 138 ? 3.684 6.445 15.045 1.00 46.06 138 ALA A O 1
ATOM 1043 N N . HIS A 1 139 ? 5.205 5.340 13.812 1.00 57.56 139 HIS A N 1
ATOM 1044 C CA . HIS A 1 139 ? 4.431 5.325 12.569 1.00 57.56 139 HIS A CA 1
ATOM 1045 C C . HIS A 1 139 ? 3.849 3.931 12.352 1.00 57.56 139 HIS A C 1
ATOM 1047 O O . HIS A 1 139 ? 4.602 2.963 12.290 1.00 57.56 139 HIS A O 1
ATOM 1053 N N . ASP A 1 140 ? 2.533 3.840 12.155 1.00 68.06 140 ASP A N 1
ATOM 1054 C CA . ASP A 1 140 ? 1.829 2.574 11.875 1.00 68.06 140 ASP A CA 1
ATOM 1055 C C . ASP A 1 140 ? 2.017 2.079 10.427 1.00 68.06 140 ASP A C 1
ATOM 1057 O O . ASP A 1 140 ? 1.507 1.026 10.035 1.00 68.06 140 ASP A O 1
ATOM 1061 N N . THR A 1 141 ? 2.741 2.844 9.607 1.00 79.88 141 THR A N 1
ATOM 1062 C CA . THR A 1 141 ? 3.093 2.461 8.239 1.00 79.88 141 THR A CA 1
ATOM 1063 C C . THR A 1 141 ? 4.464 1.806 8.215 1.00 79.88 141 THR A C 1
ATOM 1065 O O . THR A 1 141 ? 5.469 2.420 8.577 1.00 79.88 141 THR A O 1
ATOM 1068 N N . VAL A 1 142 ? 4.506 0.586 7.691 1.00 84.38 142 VAL A N 1
ATOM 1069 C CA . VAL A 1 142 ? 5.718 -0.207 7.494 1.00 84.38 142 VAL A CA 1
ATOM 1070 C C . VAL A 1 142 ? 5.977 -0.341 5.999 1.00 84.38 142 VAL A C 1
ATOM 1072 O O . VAL A 1 142 ? 5.059 -0.573 5.210 1.00 84.38 142 VAL A O 1
ATOM 1075 N N . GLY A 1 143 ? 7.234 -0.185 5.600 1.00 86.12 143 GLY A N 1
ATOM 1076 C CA . GLY A 1 143 ? 7.648 -0.209 4.204 1.00 86.12 143 GLY A CA 1
ATOM 1077 C C . GLY A 1 143 ? 8.949 -0.970 4.021 1.00 86.12 143 GLY A C 1
ATOM 1078 O O . GLY A 1 143 ? 9.850 -0.859 4.850 1.00 86.12 143 GLY A O 1
ATOM 1079 N N . ALA A 1 144 ? 9.055 -1.717 2.928 1.00 84.94 144 ALA A N 1
ATOM 1080 C CA . ALA A 1 144 ? 10.239 -2.485 2.575 1.00 84.94 144 ALA A CA 1
ATOM 1081 C C . ALA A 1 144 ? 10.571 -2.321 1.090 1.00 84.94 144 ALA A C 1
ATOM 1083 O O . ALA A 1 144 ? 9.686 -2.244 0.235 1.00 84.94 144 ALA A O 1
ATOM 1084 N N . VAL A 1 145 ? 11.867 -2.298 0.795 1.00 85.31 145 VAL A N 1
ATOM 1085 C CA . VAL A 1 145 ? 12.427 -2.359 -0.557 1.00 85.31 145 VAL A CA 1
ATOM 1086 C C . VAL A 1 145 ? 13.558 -3.375 -0.548 1.00 85.31 145 VAL A C 1
ATOM 1088 O O . VAL A 1 145 ? 14.289 -3.461 0.436 1.00 85.31 145 VAL A O 1
ATOM 1091 N N . ALA A 1 146 ? 13.698 -4.148 -1.618 1.00 81.38 146 ALA A N 1
ATOM 1092 C CA . ALA A 1 146 ? 14.706 -5.198 -1.708 1.00 81.38 146 ALA A CA 1
ATOM 1093 C C . ALA A 1 146 ? 15.292 -5.283 -3.117 1.00 81.38 146 ALA A C 1
ATOM 1095 O O . ALA A 1 146 ? 14.621 -4.929 -4.093 1.00 81.38 146 ALA A O 1
ATOM 1096 N N . VAL A 1 147 ? 16.527 -5.781 -3.202 1.00 83.56 147 VAL A N 1
ATOM 1097 C CA . VAL A 1 147 ? 17.209 -6.120 -4.456 1.00 83.56 147 VAL A CA 1
ATOM 1098 C C . VAL A 1 147 ? 17.746 -7.540 -4.350 1.00 83.56 147 VAL A C 1
ATOM 1100 O O . VAL A 1 147 ? 18.521 -7.837 -3.447 1.00 83.56 147 VAL A O 1
ATOM 1103 N N . ASP A 1 148 ? 17.341 -8.422 -5.260 1.00 80.75 148 ASP A N 1
ATOM 1104 C CA . ASP A 1 148 ? 17.803 -9.810 -5.254 1.00 80.75 148 ASP A CA 1
ATOM 1105 C C . ASP A 1 148 ? 19.195 -9.986 -5.899 1.00 80.75 148 ASP A C 1
ATOM 1107 O O . ASP A 1 148 ? 19.790 -9.065 -6.467 1.00 80.75 148 ASP A O 1
ATOM 1111 N N . CYS A 1 149 ? 19.738 -11.206 -5.829 1.00 82.19 149 CYS A N 1
ATOM 1112 C CA . CYS A 1 149 ? 21.047 -11.535 -6.404 1.00 82.19 149 CYS A CA 1
ATOM 1113 C C . CYS A 1 149 ? 21.115 -11.431 -7.940 1.00 82.19 149 CYS A C 1
ATOM 1115 O O . CYS A 1 149 ? 22.213 -11.370 -8.496 1.00 82.19 149 CYS A O 1
ATOM 1117 N N . ALA A 1 150 ? 19.971 -11.390 -8.625 1.00 83.19 150 ALA A N 1
ATOM 1118 C CA . ALA A 1 150 ? 19.875 -11.176 -10.064 1.00 83.19 150 ALA A CA 1
ATOM 1119 C C . ALA A 1 150 ? 19.690 -9.687 -10.423 1.00 83.19 150 ALA A C 1
ATOM 1121 O O . ALA A 1 150 ? 19.569 -9.356 -11.603 1.00 83.19 150 ALA A O 1
ATOM 1122 N N . GLY A 1 151 ? 19.705 -8.792 -9.429 1.00 81.25 151 GLY A N 1
ATOM 1123 C CA . GLY A 1 151 ? 19.559 -7.350 -9.604 1.00 81.25 151 GLY A CA 1
ATOM 1124 C C . GLY A 1 151 ? 18.110 -6.889 -9.757 1.00 81.25 151 GLY A C 1
ATOM 1125 O O . GLY A 1 151 ? 17.883 -5.747 -10.159 1.00 81.25 151 GLY A O 1
ATOM 1126 N N . ASN A 1 152 ? 17.135 -7.748 -9.454 1.00 88.31 152 ASN A N 1
ATOM 1127 C CA . ASN A 1 152 ? 15.722 -7.404 -9.523 1.00 88.31 152 ASN A CA 1
ATOM 1128 C C . ASN A 1 152 ? 15.285 -6.657 -8.275 1.00 88.31 152 ASN A C 1
ATOM 1130 O O . ASN A 1 152 ? 15.661 -7.039 -7.170 1.00 88.31 152 ASN A O 1
ATOM 1134 N N . VAL A 1 153 ? 14.452 -5.637 -8.453 1.00 87.19 153 VAL A N 1
ATOM 1135 C CA . VAL A 1 153 ? 13.997 -4.780 -7.358 1.00 87.19 153 VAL A CA 1
ATOM 1136 C C . VAL A 1 153 ? 12.526 -5.026 -7.040 1.00 87.19 153 VAL A C 1
ATOM 1138 O O . VAL A 1 153 ? 11.725 -5.307 -7.930 1.00 87.19 153 VAL A O 1
ATOM 1141 N N . ALA A 1 154 ? 12.150 -4.893 -5.774 1.00 90.19 154 ALA A N 1
ATOM 1142 C CA . ALA A 1 154 ? 10.759 -4.970 -5.340 1.00 90.19 154 ALA A CA 1
ATOM 1143 C C . ALA A 1 154 ? 10.491 -3.989 -4.198 1.00 90.19 154 ALA A C 1
ATOM 1145 O O . ALA A 1 154 ? 11.401 -3.629 -3.449 1.00 90.19 154 ALA A O 1
ATOM 1146 N N . CYS A 1 155 ? 9.233 -3.580 -4.048 1.00 93.44 155 CYS A N 1
ATOM 1147 C CA . CYS A 1 155 ? 8.785 -2.792 -2.904 1.00 93.44 155 CYS A CA 1
ATOM 1148 C C . CYS A 1 155 ? 7.464 -3.312 -2.343 1.00 93.44 155 CYS A C 1
ATOM 1150 O O . CYS A 1 155 ? 6.639 -3.876 -3.067 1.00 93.44 155 CYS A O 1
ATOM 1152 N N . ALA A 1 156 ? 7.237 -3.046 -1.063 1.00 93.62 156 ALA A N 1
ATOM 1153 C CA . ALA A 1 156 ? 5.960 -3.258 -0.409 1.00 93.62 156 ALA A CA 1
ATOM 1154 C C . ALA A 1 156 ? 5.734 -2.223 0.694 1.00 93.62 156 ALA A C 1
ATOM 1156 O O . ALA A 1 156 ? 6.675 -1.819 1.376 1.00 93.62 156 ALA A O 1
ATOM 1157 N N . THR A 1 157 ? 4.478 -1.840 0.899 1.00 93.81 157 THR A N 1
ATOM 1158 C CA . THR A 1 157 ? 4.073 -0.882 1.936 1.00 93.81 157 THR A CA 1
ATOM 1159 C C . THR A 1 157 ? 2.762 -1.353 2.547 1.00 93.81 157 THR A C 1
ATOM 1161 O O . THR A 1 157 ? 1.879 -1.803 1.820 1.00 93.81 157 THR A O 1
ATOM 1164 N N . SER A 1 158 ? 2.625 -1.276 3.869 1.00 91.06 158 SER A N 1
ATOM 1165 C CA . SER A 1 158 ? 1.421 -1.671 4.607 1.00 91.06 158 SER A CA 1
ATOM 1166 C C . SER A 1 158 ? 1.171 -0.700 5.755 1.00 91.06 158 SER A C 1
ATOM 1168 O O . SER A 1 158 ? 2.116 -0.278 6.414 1.00 91.06 158 SER A O 1
ATOM 1170 N N . THR A 1 159 ? -0.088 -0.353 6.018 1.00 91.94 159 THR A N 1
ATOM 1171 C CA . THR A 1 159 ? -0.437 0.625 7.060 1.00 91.94 159 THR A CA 1
ATOM 1172 C C . THR A 1 159 ? -1.810 0.376 7.680 1.00 91.94 159 THR A C 1
ATOM 1174 O O . THR A 1 159 ? -2.723 -0.122 7.014 1.00 91.94 159 THR A O 1
ATOM 1177 N N . GLY A 1 160 ? -1.963 0.785 8.943 1.00 89.56 160 GLY A N 1
ATOM 1178 C CA . GLY A 1 160 ? -3.260 1.016 9.591 1.00 89.56 160 GLY A CA 1
ATOM 1179 C C . GLY A 1 160 ? -3.886 2.377 9.257 1.00 89.56 160 GLY A C 1
ATOM 1180 O O . GLY A 1 160 ? -5.060 2.622 9.529 1.00 89.56 160 GLY A O 1
ATOM 1181 N N . GLY A 1 161 ? -3.145 3.268 8.600 1.00 89.19 161 GLY A N 1
ATOM 1182 C CA . GLY A 1 161 ? -3.556 4.635 8.305 1.00 89.19 161 GLY A CA 1
ATOM 1183 C C . GLY A 1 161 ? -3.234 5.599 9.447 1.00 89.19 161 GLY A C 1
ATOM 1184 O O . GLY A 1 161 ? -2.209 5.471 10.099 1.00 89.19 161 GLY A O 1
ATOM 1185 N N . ILE A 1 162 ? -4.090 6.606 9.626 1.00 86.69 162 ILE A N 1
ATOM 1186 C CA . ILE A 1 162 ? -3.934 7.671 10.628 1.00 86.69 162 ILE A CA 1
ATOM 1187 C C . ILE A 1 162 ? -5.055 7.538 11.654 1.00 86.69 162 ILE A C 1
ATOM 1189 O O . ILE A 1 162 ? -6.187 7.196 11.281 1.00 86.69 162 ILE A O 1
ATOM 1193 N N . ARG A 1 163 ? -4.762 7.842 12.923 1.00 87.25 163 ARG A N 1
ATOM 1194 C CA . ARG A 1 163 ? -5.771 7.817 13.987 1.00 87.25 163 ARG A CA 1
ATOM 1195 C C . ARG A 1 163 ? -6.957 8.708 13.665 1.00 87.25 163 ARG A C 1
ATOM 1197 O O . ARG A 1 163 ? -6.823 9.832 13.181 1.00 87.25 163 ARG A O 1
ATOM 1204 N N . ASN A 1 164 ? -8.143 8.195 13.972 1.00 87.81 164 ASN A N 1
ATOM 1205 C CA . ASN A 1 164 ? -9.413 8.880 13.796 1.00 87.81 164 ASN A CA 1
ATOM 1206 C C . ASN A 1 164 ? -9.658 9.348 12.347 1.00 87.81 164 ASN A C 1
ATOM 1208 O O . ASN A 1 164 ? -10.349 10.340 12.098 1.00 87.81 164 ASN A O 1
ATOM 1212 N N . LYS A 1 165 ? -9.078 8.634 11.372 1.00 90.81 165 LYS A N 1
ATOM 1213 C CA . LYS A 1 165 ? -9.430 8.784 9.959 1.00 90.81 165 LYS A CA 1
ATOM 1214 C C . LYS A 1 165 ? -10.917 8.496 9.758 1.00 90.81 165 LYS A C 1
ATOM 1216 O O . LYS A 1 165 ? -11.482 7.634 10.430 1.00 90.81 165 LYS A O 1
ATOM 1221 N N . MET A 1 166 ? -11.542 9.182 8.803 1.00 94.88 166 MET A N 1
ATOM 1222 C CA . MET A 1 166 ? -12.903 8.837 8.385 1.00 94.88 166 MET A CA 1
ATOM 1223 C C . MET A 1 166 ? -12.958 7.383 7.902 1.00 94.88 166 MET A C 1
ATOM 1225 O O . MET A 1 166 ? -12.008 6.907 7.275 1.00 94.88 166 MET A O 1
ATOM 1229 N N . VAL A 1 167 ? -14.080 6.707 8.149 1.00 96.12 167 VAL A N 1
ATOM 1230 C CA . VAL A 1 167 ? -14.346 5.369 7.598 1.00 96.12 167 VAL A CA 1
ATOM 1231 C C . VAL A 1 167 ? -14.147 5.382 6.084 1.00 96.12 167 VAL A C 1
ATOM 1233 O O . VAL A 1 167 ? -14.713 6.222 5.380 1.00 96.12 167 VAL A O 1
ATOM 1236 N N . GLY A 1 168 ? -13.326 4.460 5.583 1.00 96.19 168 GLY A N 1
ATOM 1237 C CA . GLY A 1 168 ? -13.019 4.359 4.159 1.00 96.19 168 GLY A CA 1
ATOM 1238 C C . GLY A 1 168 ? -11.973 5.357 3.647 1.00 96.19 168 GLY A C 1
ATOM 1239 O O . GLY A 1 168 ? -11.770 5.448 2.436 1.00 96.19 168 GLY A O 1
ATOM 1240 N N . ARG A 1 169 ? -11.296 6.116 4.522 1.00 96.50 169 ARG A N 1
ATOM 1241 C CA . ARG A 1 169 ? -10.148 6.946 4.119 1.00 96.50 169 ARG A CA 1
ATOM 1242 C C . ARG A 1 169 ? -9.009 6.045 3.652 1.00 96.50 169 ARG A C 1
ATOM 1244 O O . ARG A 1 169 ? -8.520 5.216 4.417 1.00 96.50 169 ARG A O 1
ATOM 1251 N N . VAL A 1 170 ? -8.526 6.307 2.439 1.00 97.88 170 VAL A N 1
ATOM 1252 C CA . VAL A 1 170 ? -7.378 5.626 1.826 1.00 97.88 170 VAL A CA 1
ATOM 1253 C C . VAL A 1 170 ? -6.175 6.565 1.800 1.00 97.88 170 VAL A C 1
ATOM 1255 O O . VAL A 1 170 ? -6.289 7.703 1.342 1.00 97.88 170 VAL A O 1
ATOM 1258 N N . GLY A 1 171 ? -5.039 6.095 2.321 1.00 94.56 171 GLY A N 1
ATOM 1259 C CA . GLY A 1 171 ? -3.773 6.833 2.308 1.00 94.56 171 GLY A CA 1
ATOM 1260 C C . GLY A 1 171 ? -2.967 6.653 1.018 1.00 94.56 171 GLY A C 1
ATOM 1261 O O . GLY A 1 171 ? -3.473 6.212 -0.010 1.00 94.56 171 GLY A O 1
ATOM 1262 N N . ASP A 1 172 ? -1.679 6.982 1.079 1.00 95.44 172 ASP A N 1
ATOM 1263 C CA . ASP A 1 172 ? -0.720 6.758 -0.005 1.00 95.44 172 ASP A CA 1
ATOM 1264 C C . ASP A 1 172 ? -0.323 5.289 -0.155 1.00 95.44 172 ASP A C 1
ATOM 1266 O O . ASP A 1 172 ? -0.075 4.841 -1.273 1.00 95.44 172 ASP A O 1
ATOM 1270 N N . SER A 1 173 ? -0.284 4.545 0.953 1.00 95.44 173 SER A N 1
ATOM 1271 C CA . SER A 1 173 ? 0.309 3.210 1.013 1.00 95.44 173 SER A CA 1
ATOM 1272 C C . SER A 1 173 ? -0.197 2.224 -0.044 1.00 95.44 173 SER A C 1
ATOM 1274 O O . SER A 1 173 ? 0.649 1.565 -0.625 1.00 95.44 173 SER A O 1
ATOM 1276 N N . PRO A 1 174 ? -1.496 2.102 -0.380 1.00 97.81 174 PRO A N 1
ATOM 1277 C CA . PRO A 1 174 ? -1.934 1.142 -1.394 1.00 97.81 174 PRO A CA 1
ATOM 1278 C C . PRO A 1 174 ? -1.845 1.693 -2.828 1.00 97.81 174 PRO A C 1
ATOM 1280 O O . PRO A 1 174 ? -2.257 1.024 -3.775 1.00 97.81 174 PRO A O 1
ATOM 1283 N N . ILE A 1 175 ? -1.367 2.927 -3.011 1.00 98.31 175 ILE A N 1
ATOM 1284 C CA . ILE A 1 175 ? -1.392 3.635 -4.291 1.00 98.31 175 ILE A CA 1
ATOM 1285 C C . ILE A 1 175 ? -0.025 3.543 -4.969 1.00 98.31 175 ILE A C 1
ATOM 1287 O O . ILE A 1 175 ? 0.977 4.089 -4.496 1.00 98.31 175 ILE A O 1
ATOM 1291 N N . ILE A 1 176 ? -0.003 2.870 -6.121 1.00 97.94 176 ILE A N 1
ATOM 1292 C CA . ILE A 1 176 ? 1.188 2.696 -6.960 1.00 97.94 176 ILE A CA 1
ATOM 1293 C C . ILE A 1 176 ? 1.732 4.062 -7.373 1.00 97.94 176 ILE A C 1
ATOM 1295 O O . ILE A 1 176 ? 1.012 4.895 -7.921 1.00 97.94 176 ILE A O 1
ATOM 1299 N N . GLY A 1 177 ? 3.021 4.281 -7.131 1.00 95.62 177 GLY A N 1
ATOM 1300 C CA . GLY A 1 177 ? 3.699 5.540 -7.437 1.00 95.62 177 GLY A CA 1
ATOM 1301 C C . GLY A 1 177 ? 3.583 6.587 -6.334 1.00 95.62 177 GLY A C 1
ATOM 1302 O O . GLY A 1 177 ? 4.304 7.579 -6.388 1.00 95.62 177 GLY A O 1
ATOM 1303 N N . SER A 1 178 ? 2.754 6.357 -5.315 1.00 95.69 178 SER A N 1
ATOM 1304 C CA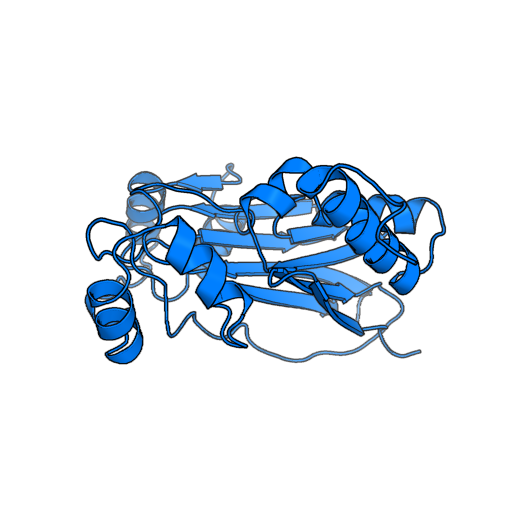 . SER A 1 178 ? 2.692 7.181 -4.108 1.00 95.69 178 SER A CA 1
ATOM 1305 C C . SER A 1 178 ? 3.331 6.451 -2.934 1.00 95.69 178 SER A C 1
ATOM 1307 O O . SER A 1 178 ? 4.453 6.798 -2.581 1.00 95.69 178 SER A O 1
ATOM 1309 N N . GLY A 1 179 ? 2.661 5.436 -2.379 1.00 92.00 179 GLY A N 1
ATOM 1310 C CA . GLY A 1 179 ? 3.153 4.674 -1.230 1.00 92.00 179 GLY A CA 1
ATOM 1311 C C . GLY A 1 179 ? 4.333 3.770 -1.565 1.00 92.00 179 GLY A C 1
ATOM 1312 O O . GLY A 1 179 ? 5.251 3.638 -0.765 1.00 92.00 179 GLY A O 1
ATOM 1313 N N . GLY A 1 180 ? 4.361 3.211 -2.776 1.00 94.44 180 GLY A N 1
ATOM 1314 C CA . GLY A 1 180 ? 5.485 2.413 -3.252 1.00 94.44 180 GLY A CA 1
ATOM 1315 C C . GLY A 1 180 ? 5.571 2.341 -4.772 1.00 94.44 180 GLY A C 1
ATOM 1316 O O . GLY A 1 180 ? 4.567 2.489 -5.478 1.00 94.44 180 GLY A O 1
ATOM 1317 N N . TYR A 1 181 ? 6.786 2.151 -5.283 1.00 97.25 181 TYR A N 1
ATOM 1318 C CA . TYR A 1 181 ? 7.046 1.899 -6.701 1.00 97.25 181 TYR A CA 1
ATOM 1319 C C . TYR A 1 181 ? 8.362 1.147 -6.889 1.00 97.25 181 TYR A C 1
ATOM 1321 O O . TYR A 1 181 ? 9.346 1.470 -6.228 1.00 97.25 181 TYR A O 1
ATOM 1329 N N . ALA A 1 182 ? 8.398 0.194 -7.816 1.00 93.88 182 ALA A N 1
ATOM 1330 C CA . ALA A 1 182 ? 9.587 -0.582 -8.145 1.00 93.88 182 ALA A CA 1
ATOM 1331 C C . ALA A 1 182 ? 9.738 -0.706 -9.665 1.00 93.88 182 ALA A C 1
ATOM 1333 O O . ALA A 1 182 ? 8.778 -1.028 -10.360 1.00 93.88 182 ALA A O 1
ATOM 1334 N N . ASP A 1 183 ? 10.943 -0.460 -10.169 1.00 95.81 183 ASP A N 1
ATOM 1335 C CA . ASP A 1 183 ? 11.308 -0.591 -11.579 1.00 95.81 183 ASP A CA 1
ATOM 1336 C C . ASP A 1 183 ? 12.771 -1.033 -11.687 1.00 95.81 183 ASP A C 1
ATOM 1338 O O . ASP A 1 183 ? 13.667 -0.326 -11.226 1.00 95.81 183 ASP A O 1
ATOM 1342 N N . ASN A 1 184 ? 13.030 -2.183 -12.313 1.00 90.31 184 ASN A N 1
ATOM 1343 C CA . ASN A 1 184 ? 14.383 -2.709 -12.505 1.00 90.31 184 ASN A CA 1
ATOM 1344 C C . ASN A 1 184 ? 15.315 -1.752 -13.261 1.00 90.31 184 ASN A C 1
ATOM 1346 O O . ASN A 1 184 ? 16.529 -1.840 -13.091 1.00 90.31 184 ASN A O 1
ATOM 1350 N N . PHE A 1 185 ? 14.781 -0.855 -14.092 1.00 90.56 185 PHE A N 1
ATOM 1351 C CA . PHE A 1 185 ? 15.599 0.119 -14.813 1.00 90.56 185 PHE A CA 1
ATOM 1352 C C . PHE A 1 185 ? 16.083 1.272 -13.930 1.00 90.56 185 PHE A C 1
ATOM 1354 O O . PHE A 1 185 ? 17.009 1.979 -14.326 1.00 90.56 185 PHE A O 1
ATOM 1361 N N . THR A 1 186 ? 15.484 1.458 -12.749 1.00 88.25 186 THR A N 1
ATOM 1362 C CA . THR A 1 186 ? 15.738 2.633 -11.907 1.00 88.25 186 THR A CA 1
ATOM 1363 C C . THR A 1 186 ? 15.993 2.286 -10.439 1.00 88.25 186 THR A C 1
ATOM 1365 O O . THR A 1 186 ? 17.002 2.700 -9.876 1.00 88.25 186 THR A O 1
ATOM 1368 N N . GLY A 1 187 ? 15.088 1.558 -9.785 1.00 88.94 187 GLY A N 1
ATOM 1369 C CA . GLY A 1 187 ? 15.153 1.243 -8.358 1.00 88.94 187 GLY A CA 1
ATOM 1370 C C . GLY A 1 187 ? 13.777 0.998 -7.737 1.00 88.94 187 GLY A C 1
ATOM 1371 O O . GLY A 1 187 ? 12.765 0.918 -8.434 1.00 88.94 187 GLY A O 1
ATOM 1372 N N . ALA A 1 188 ? 13.738 0.891 -6.411 1.00 86.75 188 ALA A N 1
ATOM 1373 C CA . ALA A 1 188 ? 12.517 0.670 -5.641 1.00 86.75 188 ALA A CA 1
ATOM 1374 C C . ALA A 1 188 ? 12.396 1.644 -4.467 1.00 86.75 188 ALA A C 1
ATOM 1376 O O . ALA A 1 188 ? 13.370 1.902 -3.763 1.00 86.75 188 ALA A O 1
ATOM 1377 N N . VAL A 1 189 ? 11.186 2.156 -4.244 1.00 89.06 189 VAL A N 1
ATOM 1378 C CA . VAL A 1 189 ? 10.840 3.117 -3.194 1.00 89.06 189 VAL A CA 1
ATOM 1379 C C . VAL A 1 189 ? 9.636 2.619 -2.400 1.00 89.06 189 VAL A C 1
ATOM 1381 O O . VAL A 1 189 ? 8.659 2.156 -2.986 1.00 89.06 189 VAL A O 1
ATOM 1384 N N . SER A 1 190 ? 9.684 2.790 -1.078 1.00 88.62 190 SER A N 1
ATOM 1385 C CA . SER A 1 190 ? 8.525 2.738 -0.183 1.00 88.62 190 SER A CA 1
ATOM 1386 C C . SER A 1 190 ? 8.481 4.002 0.674 1.00 88.62 190 SER A C 1
ATOM 1388 O O . SER A 1 190 ? 9.509 4.454 1.181 1.00 88.62 190 SER A O 1
ATOM 1390 N N . CYS A 1 191 ? 7.287 4.549 0.867 1.00 88.44 191 CYS A N 1
ATOM 1391 C CA . CYS A 1 191 ? 7.037 5.786 1.590 1.00 88.44 191 CYS A CA 1
ATOM 1392 C C . CYS A 1 191 ? 6.234 5.531 2.870 1.00 88.44 191 CYS A C 1
ATOM 1394 O O . CYS A 1 191 ? 5.424 4.611 2.954 1.00 88.44 191 CYS A O 1
ATOM 1396 N N . THR A 1 192 ? 6.462 6.373 3.870 1.00 83.81 192 THR A N 1
ATOM 1397 C CA . THR A 1 192 ? 5.613 6.524 5.053 1.00 83.81 192 THR A CA 1
ATOM 1398 C C . THR A 1 192 ? 5.540 7.998 5.415 1.00 83.81 192 THR A C 1
ATOM 1400 O O . THR A 1 192 ? 6.483 8.750 5.167 1.00 83.81 192 THR A O 1
ATOM 1403 N N . GLY A 1 193 ? 4.417 8.422 5.981 1.00 82.44 193 GLY A N 1
ATOM 1404 C CA . GLY A 1 193 ? 4.188 9.785 6.421 1.00 82.44 193 GLY A CA 1
ATOM 1405 C C . GLY A 1 193 ? 2.752 10.229 6.151 1.00 82.44 193 GLY A C 1
ATOM 1406 O O . GLY A 1 193 ? 1.816 9.434 6.212 1.00 82.44 193 GLY A O 1
ATOM 1407 N N . HIS A 1 194 ? 2.558 11.526 5.885 1.00 85.31 194 HIS A N 1
ATOM 1408 C CA . HIS A 1 194 ? 1.222 12.102 5.738 1.00 85.31 194 HIS A CA 1
ATOM 1409 C C . HIS A 1 194 ? 0.698 11.767 4.354 1.00 85.31 194 HIS A C 1
ATOM 1411 O O . HIS A 1 194 ? 1.073 12.411 3.370 1.00 85.31 194 HIS A O 1
ATOM 1417 N N . GLY A 1 195 ? -0.155 10.744 4.298 1.00 87.62 195 GLY A N 1
ATOM 1418 C CA . GLY A 1 195 ? -0.626 10.157 3.049 1.00 87.62 195 GLY A CA 1
ATOM 1419 C C . GLY A 1 195 ? -1.169 11.184 2.060 1.00 87.62 195 GLY A C 1
ATOM 1420 O O . GLY A 1 195 ? -0.802 11.152 0.892 1.00 87.62 195 GLY A O 1
ATOM 1421 N N . GLU A 1 196 ? -1.939 12.178 2.504 1.00 88.38 196 GLU A N 1
ATOM 1422 C CA . GLU A 1 196 ? -2.467 13.224 1.623 1.00 88.38 196 GLU A CA 1
ATOM 1423 C C . GLU A 1 196 ? -1.358 14.086 1.001 1.00 88.38 196 GLU A C 1
ATOM 1425 O O . GLU A 1 196 ? -1.502 14.550 -0.130 1.00 88.38 196 GLU A O 1
ATOM 1430 N N . SER A 1 197 ? -0.246 14.311 1.704 1.00 83.06 197 SER A N 1
ATOM 1431 C CA . SER A 1 197 ? 0.912 15.029 1.152 1.00 83.06 197 SER A CA 1
ATOM 1432 C C . SER A 1 197 ? 1.667 14.176 0.135 1.00 83.06 197 SER A C 1
ATOM 1434 O O . SER A 1 197 ? 2.037 14.678 -0.924 1.00 83.06 197 SER A O 1
ATOM 1436 N N . ILE A 1 198 ? 1.856 12.890 0.439 1.00 86.75 198 ILE A N 1
ATOM 1437 C CA . ILE A 1 198 ? 2.544 11.918 -0.422 1.00 86.75 198 ILE A CA 1
ATOM 1438 C C . ILE A 1 198 ? 1.749 11.690 -1.721 1.00 86.75 198 ILE A C 1
ATOM 1440 O O . ILE A 1 198 ? 2.317 11.685 -2.817 1.00 86.75 198 ILE A O 1
ATOM 1444 N N . LEU A 1 199 ? 0.422 11.571 -1.613 1.00 92.06 199 LEU A N 1
ATOM 1445 C CA . LEU A 1 199 ? -0.504 11.413 -2.736 1.00 92.06 199 LEU A CA 1
ATOM 1446 C C . LEU A 1 199 ? -0.454 12.599 -3.700 1.00 92.06 199 LEU A C 1
ATOM 1448 O O . LEU A 1 199 ? -0.350 12.392 -4.907 1.00 92.06 199 LEU A O 1
ATOM 1452 N N . LYS A 1 200 ? -0.475 13.837 -3.184 1.00 88.12 200 LYS A N 1
ATOM 1453 C CA . LYS A 1 200 ? -0.478 15.065 -4.004 1.00 88.12 200 LYS A CA 1
ATOM 1454 C C . LYS A 1 200 ? 0.691 15.155 -4.984 1.00 88.12 200 LYS A C 1
ATOM 1456 O O . LYS A 1 200 ? 0.556 15.818 -6.007 1.00 88.12 200 LYS A O 1
ATOM 1461 N N . VAL A 1 201 ? 1.824 14.532 -4.660 1.00 86.56 201 VAL A N 1
ATOM 1462 C CA . VAL A 1 201 ? 3.063 14.637 -5.444 1.00 86.56 201 VAL A CA 1
ATOM 1463 C C . VAL A 1 201 ? 3.498 13.321 -6.083 1.00 86.56 201 VAL A C 1
ATOM 1465 O O . VAL A 1 201 ? 4.550 13.293 -6.716 1.00 86.56 201 VAL A O 1
ATOM 1468 N N . THR A 1 202 ? 2.725 12.235 -5.935 1.00 94.19 202 THR A N 1
ATOM 1469 C CA . THR A 1 202 ? 3.098 10.892 -6.433 1.00 94.19 202 THR A CA 1
ATOM 1470 C C . THR A 1 202 ? 4.537 10.529 -6.054 1.00 94.19 202 THR A C 1
ATOM 1472 O O . THR A 1 202 ? 5.403 10.320 -6.905 1.00 94.19 202 THR A O 1
ATOM 1475 N N . LEU A 1 203 ? 4.808 10.570 -4.748 1.00 88.19 203 LEU A N 1
ATOM 1476 C CA . LEU A 1 203 ? 6.163 10.634 -4.214 1.00 88.19 203 LEU A CA 1
ATOM 1477 C C . LEU A 1 203 ? 7.104 9.531 -4.705 1.00 88.19 203 LEU A C 1
ATOM 1479 O O . LEU A 1 203 ? 8.182 9.840 -5.216 1.00 88.19 203 LEU A O 1
ATOM 1483 N N . ALA A 1 204 ? 6.721 8.263 -4.540 1.00 91.38 204 ALA A N 1
ATOM 1484 C CA . ALA A 1 204 ? 7.591 7.150 -4.893 1.00 91.38 204 ALA A CA 1
ATOM 1485 C C . ALA A 1 204 ? 8.024 7.222 -6.365 1.00 91.38 204 ALA A C 1
ATOM 1487 O O . ALA A 1 204 ? 9.209 7.091 -6.680 1.00 91.38 204 ALA A O 1
ATOM 1488 N N . ARG A 1 205 ? 7.087 7.533 -7.271 1.00 94.38 205 ARG A N 1
ATOM 1489 C CA . ARG A 1 205 ? 7.390 7.680 -8.698 1.00 94.38 205 ARG A CA 1
ATOM 1490 C C . ARG A 1 205 ? 8.235 8.919 -8.985 1.00 94.38 205 ARG A C 1
ATOM 1492 O O . ARG A 1 205 ? 9.135 8.837 -9.822 1.00 94.38 205 ARG A O 1
ATOM 1499 N N . LEU A 1 206 ? 7.968 10.039 -8.312 1.00 89.88 206 LEU A N 1
ATOM 1500 C CA . LEU A 1 206 ? 8.719 11.285 -8.475 1.00 89.88 206 LEU A CA 1
ATOM 1501 C C . LEU A 1 206 ? 10.196 11.114 -8.093 1.00 89.88 206 LEU A C 1
ATOM 1503 O O . LEU A 1 206 ? 11.071 11.582 -8.822 1.00 89.88 206 LEU A O 1
ATOM 1507 N N . ILE A 1 207 ? 10.479 10.407 -6.993 1.00 86.56 207 ILE A N 1
ATOM 1508 C CA . ILE A 1 207 ? 11.851 10.097 -6.563 1.00 86.56 207 ILE A CA 1
ATOM 1509 C C . ILE A 1 207 ? 12.584 9.320 -7.655 1.00 86.56 207 ILE A C 1
ATOM 1511 O O . ILE A 1 207 ? 13.663 9.735 -8.077 1.00 86.56 207 ILE A O 1
ATOM 1515 N N . LEU A 1 208 ? 11.981 8.243 -8.165 1.00 88.25 208 LEU A N 1
ATOM 1516 C CA . LEU A 1 208 ? 12.586 7.444 -9.232 1.00 88.25 208 LEU A CA 1
ATOM 1517 C C . LEU A 1 208 ? 12.760 8.254 -10.527 1.00 88.25 208 LEU A C 1
ATOM 1519 O O . LEU A 1 208 ? 13.805 8.167 -11.159 1.00 88.25 208 LEU A O 1
ATOM 1523 N N . SER A 1 209 ? 11.824 9.146 -10.871 1.00 90.38 209 SER A N 1
ATOM 1524 C CA . SER A 1 209 ? 11.957 10.010 -12.057 1.00 90.38 209 SER A CA 1
ATOM 1525 C C . SER A 1 209 ? 13.156 10.956 -11.960 1.00 90.38 209 SER A C 1
ATOM 1527 O O . SER A 1 209 ? 13.799 11.276 -12.957 1.00 90.38 209 SER A O 1
ATOM 1529 N N . HIS A 1 210 ? 13.503 11.401 -10.755 1.00 86.38 210 HIS A N 1
ATOM 1530 C CA . HIS A 1 210 ? 14.715 12.181 -10.539 1.00 86.38 210 HIS A CA 1
ATOM 1531 C C . HIS A 1 210 ? 15.994 11.351 -10.656 1.00 86.38 210 HIS A C 1
ATOM 1533 O O . HIS A 1 210 ? 16.995 11.872 -11.150 1.00 86.38 210 HIS A O 1
ATOM 1539 N N . ILE A 1 211 ? 15.960 10.084 -10.245 1.00 85.00 211 ILE A N 1
ATOM 1540 C CA . ILE A 1 211 ? 17.078 9.152 -10.437 1.00 85.00 211 ILE A CA 1
ATOM 1541 C C . ILE A 1 211 ? 17.280 8.871 -11.932 1.00 85.00 211 ILE A C 1
ATOM 1543 O O . ILE A 1 211 ? 18.406 8.962 -12.411 1.00 85.00 211 ILE A O 1
ATOM 1547 N N . GLU A 1 212 ? 16.200 8.676 -12.698 1.00 87.00 212 GLU A N 1
ATOM 1548 C CA . GLU A 1 212 ? 16.235 8.558 -14.170 1.00 87.00 212 GLU A CA 1
ATOM 1549 C C . GLU A 1 212 ? 16.891 9.778 -14.842 1.00 87.00 212 GLU A C 1
ATOM 1551 O O . GLU A 1 212 ? 17.557 9.656 -15.868 1.00 87.00 212 GLU A O 1
ATOM 1556 N N . GLN A 1 213 ? 16.745 10.966 -14.249 1.00 88.31 213 GLN A N 1
ATOM 1557 C CA . GLN A 1 213 ? 17.368 12.212 -14.718 1.00 88.31 213 GLN A CA 1
ATOM 1558 C C . GLN A 1 213 ? 18.836 12.369 -14.272 1.00 88.31 213 GLN A C 1
ATOM 1560 O O . GLN A 1 213 ? 19.437 13.422 -14.490 1.00 88.31 213 GLN A O 1
ATOM 1565 N N . GLY A 1 214 ? 19.419 11.356 -13.628 1.00 84.19 214 GLY A N 1
ATOM 1566 C CA . GLY A 1 214 ? 20.808 11.352 -13.172 1.00 84.19 214 GLY A CA 1
ATOM 1567 C C . GLY A 1 214 ? 21.040 12.031 -11.821 1.00 84.19 214 GLY A C 1
ATOM 1568 O O . GLY A 1 214 ? 22.190 12.291 -11.463 1.00 84.19 214 GLY A O 1
ATOM 1569 N N . LYS A 1 215 ? 19.988 12.338 -11.044 1.00 81.88 215 LYS A N 1
ATOM 1570 C CA . LYS A 1 215 ? 20.183 12.786 -9.656 1.00 81.88 215 LYS A CA 1
ATOM 1571 C C . LYS A 1 215 ? 20.579 11.593 -8.793 1.00 81.88 215 LYS A C 1
ATOM 1573 O O . LYS A 1 215 ? 19.949 10.542 -8.847 1.00 81.88 215 LYS A O 1
ATOM 1578 N N . ILE A 1 216 ? 21.572 11.785 -7.927 1.00 77.50 216 ILE A N 1
ATOM 1579 C CA . ILE A 1 216 ? 21.910 10.765 -6.931 1.00 77.50 216 ILE A CA 1
ATOM 1580 C C . ILE A 1 216 ? 20.730 10.549 -5.959 1.00 77.50 216 ILE A C 1
ATOM 1582 O O . ILE A 1 216 ? 20.064 11.528 -5.600 1.00 77.50 216 ILE A O 1
ATOM 1586 N N . PRO A 1 217 ? 20.497 9.309 -5.491 1.00 69.94 217 PRO A N 1
ATOM 1587 C CA . PRO A 1 217 ? 19.402 8.927 -4.590 1.00 69.94 217 PRO A CA 1
ATOM 1588 C C . PRO A 1 217 ? 19.139 9.907 -3.441 1.00 69.94 217 PRO A C 1
ATOM 1590 O O . PRO A 1 217 ? 18.025 10.398 -3.263 1.00 69.94 217 PRO A O 1
ATOM 1593 N N . PHE A 1 218 ? 20.194 10.278 -2.716 1.00 69.81 218 PHE A N 1
ATOM 1594 C CA . PHE A 1 218 ? 20.123 11.213 -1.594 1.00 69.81 218 PHE A CA 1
ATOM 1595 C C . PHE A 1 218 ? 19.556 12.58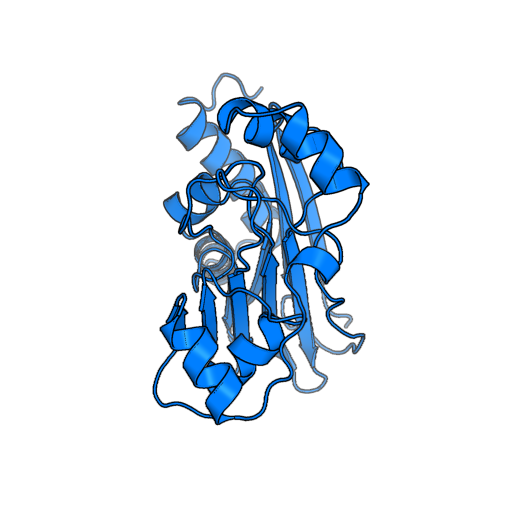7 -1.994 1.00 69.81 218 PHE A C 1
ATOM 1597 O O . PHE A 1 218 ? 18.686 13.135 -1.318 1.00 69.81 218 PHE A O 1
ATOM 1604 N N . ASN A 1 219 ? 19.986 13.125 -3.140 1.00 66.19 219 ASN A N 1
ATOM 1605 C CA . ASN A 1 219 ? 19.513 14.417 -3.637 1.00 66.19 219 ASN A CA 1
ATOM 1606 C C . ASN A 1 219 ? 18.079 14.342 -4.167 1.00 66.19 219 ASN A C 1
ATOM 1608 O O . ASN A 1 219 ? 17.350 15.326 -4.063 1.00 66.19 219 ASN A O 1
ATOM 1612 N N . ALA A 1 220 ? 17.665 13.203 -4.730 1.00 63.06 220 ALA A N 1
ATOM 1613 C CA . ALA A 1 220 ? 16.284 12.995 -5.154 1.00 63.06 220 ALA A CA 1
ATOM 1614 C C . ALA A 1 220 ? 15.323 13.055 -3.952 1.00 63.06 220 ALA A C 1
ATOM 1616 O O . ALA A 1 220 ? 14.304 13.743 -4.016 1.00 63.06 220 ALA A O 1
ATOM 1617 N N . VAL A 1 221 ? 15.697 12.426 -2.832 1.00 66.25 221 VAL A N 1
ATOM 1618 C CA . VAL A 1 221 ? 14.911 12.443 -1.587 1.00 66.25 221 VAL A CA 1
ATOM 1619 C C . VAL A 1 221 ? 14.954 13.814 -0.891 1.00 66.25 221 VAL A C 1
ATOM 1621 O O . VAL A 1 221 ? 13.920 14.307 -0.441 1.00 66.25 221 VAL A O 1
ATOM 1624 N N . LEU A 1 222 ? 16.105 14.498 -0.851 1.00 64.62 222 LEU A N 1
ATOM 1625 C CA . LEU A 1 222 ? 16.196 15.854 -0.282 1.00 64.62 222 LEU A CA 1
ATOM 1626 C C . LEU A 1 222 ? 15.386 16.891 -1.067 1.00 64.62 222 LEU A C 1
ATOM 1628 O O . LEU A 1 222 ? 14.745 17.759 -0.474 1.00 64.62 222 LEU A O 1
ATOM 1632 N N . HIS A 1 223 ? 15.389 16.802 -2.401 1.00 63.41 223 HIS A N 1
ATOM 1633 C CA . HIS A 1 223 ? 14.584 17.688 -3.241 1.00 63.41 223 HIS A CA 1
ATOM 1634 C C . HIS A 1 223 ? 13.093 17.555 -2.908 1.00 63.41 223 HIS A C 1
ATOM 1636 O O . HIS A 1 223 ? 12.362 18.540 -2.934 1.00 63.41 223 HIS A O 1
ATOM 1642 N N . TYR A 1 224 ? 12.649 16.359 -2.520 1.00 66.00 224 TYR A N 1
ATOM 1643 C CA . TYR A 1 224 ? 11.288 16.137 -2.056 1.00 66.00 224 TYR A CA 1
ATOM 1644 C C . TYR A 1 224 ? 10.979 16.813 -0.712 1.00 66.00 224 TYR A C 1
ATOM 1646 O O . TYR A 1 224 ? 9.915 17.423 -0.598 1.00 66.00 224 TYR A O 1
ATOM 1654 N N . MET A 1 225 ? 11.882 16.762 0.280 1.00 60.62 225 MET A N 1
ATOM 1655 C CA . MET A 1 225 ? 11.662 17.482 1.546 1.00 60.62 225 MET A CA 1
ATOM 1656 C C . MET A 1 225 ? 11.392 18.968 1.280 1.00 60.62 225 MET A C 1
ATOM 1658 O O . MET A 1 225 ? 10.476 19.547 1.856 1.00 60.62 225 MET A O 1
ATOM 1662 N N . LEU A 1 226 ? 12.115 19.560 0.326 1.00 57.69 226 LEU A N 1
ATOM 1663 C CA . LEU A 1 226 ? 11.882 20.926 -0.146 1.00 57.69 226 LEU A CA 1
ATOM 1664 C C . LEU A 1 226 ? 10.533 21.093 -0.863 1.00 57.69 226 LEU A C 1
ATOM 1666 O O . LEU A 1 226 ? 9.797 22.026 -0.550 1.00 57.69 226 LEU A O 1
ATOM 1670 N N . VAL A 1 227 ? 10.179 20.202 -1.796 1.00 60.56 227 VAL A N 1
ATOM 1671 C CA . VAL A 1 227 ? 8.902 20.263 -2.534 1.00 60.56 227 VAL A CA 1
ATOM 1672 C C . VAL A 1 227 ? 7.707 20.195 -1.585 1.00 60.56 227 VAL A C 1
ATOM 1674 O O . VAL A 1 227 ? 6.782 20.992 -1.724 1.00 60.56 227 VAL A O 1
ATOM 1677 N N . ILE A 1 228 ? 7.725 19.307 -0.589 1.00 60.06 228 ILE A N 1
ATOM 1678 C CA . ILE A 1 228 ? 6.656 19.247 0.412 1.00 60.06 228 ILE A CA 1
ATOM 1679 C C . ILE A 1 228 ? 6.578 20.525 1.232 1.00 60.06 228 ILE A C 1
ATOM 1681 O O . ILE A 1 228 ? 5.474 21.014 1.459 1.00 60.06 228 ILE A O 1
ATOM 1685 N N . VAL A 1 229 ? 7.712 21.087 1.657 1.00 53.53 229 VAL A N 1
ATOM 1686 C CA . VAL A 1 229 ? 7.690 22.327 2.438 1.00 53.53 229 VAL A CA 1
ATOM 1687 C C . VAL A 1 229 ? 7.086 23.469 1.617 1.00 53.53 229 VAL A C 1
ATOM 1689 O O . VAL A 1 229 ? 6.247 24.214 2.118 1.00 53.53 229 VAL A O 1
ATOM 1692 N N . VAL A 1 230 ? 7.418 23.558 0.329 1.00 55.50 230 VAL A N 1
ATOM 1693 C CA . VAL A 1 230 ? 6.841 24.556 -0.582 1.00 55.50 230 VAL A CA 1
ATOM 1694 C C . VAL A 1 230 ? 5.347 24.341 -0.794 1.00 55.50 230 VAL A C 1
ATOM 1696 O O . VAL A 1 230 ? 4.583 25.299 -0.733 1.00 55.50 230 VAL A O 1
ATOM 1699 N N . TYR A 1 231 ? 4.909 23.103 -1.030 1.00 54.75 231 TYR A N 1
ATOM 1700 C CA . TYR A 1 231 ? 3.505 22.812 -1.333 1.00 54.75 231 TYR A CA 1
ATOM 1701 C C . TYR A 1 231 ? 2.592 22.842 -0.104 1.00 54.75 231 TYR A C 1
ATOM 1703 O O . TYR A 1 231 ? 1.419 23.188 -0.235 1.00 54.75 231 TYR A O 1
ATOM 1711 N N . LEU A 1 232 ? 3.096 22.481 1.080 1.00 51.12 232 LEU A N 1
ATOM 1712 C CA . LEU A 1 232 ? 2.322 22.522 2.322 1.00 51.12 232 LEU A CA 1
ATOM 1713 C C . LEU A 1 232 ? 2.348 23.896 2.995 1.00 51.12 232 LEU A C 1
ATOM 1715 O O . LEU A 1 232 ? 1.366 24.250 3.642 1.00 51.12 232 LEU A O 1
ATOM 1719 N N . PHE A 1 233 ? 3.430 24.668 2.845 1.00 52.22 233 PHE A N 1
ATOM 1720 C CA . PHE A 1 233 ? 3.622 25.918 3.595 1.00 52.22 233 PHE A CA 1
ATOM 1721 C C . PHE A 1 233 ? 3.833 27.164 2.721 1.00 52.22 233 PHE A C 1
ATOM 1723 O O . PHE A 1 233 ? 3.943 28.266 3.247 1.00 52.22 233 PHE A O 1
ATOM 1730 N N . GLY A 1 234 ? 3.833 27.031 1.393 1.00 44.28 234 GLY A N 1
ATOM 1731 C CA . GLY A 1 234 ? 3.701 28.152 0.461 1.00 44.28 234 GLY A CA 1
ATOM 1732 C C . GLY A 1 234 ? 4.960 28.985 0.192 1.00 44.28 234 GLY A C 1
ATOM 1733 O O . GLY A 1 234 ? 4.872 29.900 -0.626 1.00 44.28 234 GLY A O 1
ATOM 1734 N N . ASN A 1 235 ? 6.123 28.722 0.815 1.00 40.94 235 ASN A N 1
ATOM 1735 C CA . ASN A 1 235 ? 7.358 29.444 0.465 1.00 40.94 235 ASN A CA 1
ATOM 1736 C C . ASN A 1 235 ? 8.681 28.764 0.884 1.00 40.94 235 ASN A C 1
ATOM 1738 O O . ASN A 1 235 ? 8.775 28.176 1.956 1.00 40.94 235 ASN A O 1
ATOM 1742 N N . ILE A 1 236 ? 9.726 28.932 0.058 1.00 40.62 236 ILE A N 1
ATOM 1743 C CA . ILE A 1 236 ? 11.118 28.493 0.313 1.00 40.62 236 ILE A CA 1
ATOM 1744 C C . ILE A 1 236 ? 11.892 29.467 1.217 1.00 40.62 236 ILE A C 1
ATOM 1746 O O . ILE A 1 236 ? 12.855 29.076 1.865 1.00 40.62 236 ILE A O 1
ATOM 1750 N N . ASN A 1 237 ? 11.485 30.736 1.294 1.00 38.84 237 ASN A N 1
ATOM 1751 C CA . ASN A 1 237 ? 12.263 31.772 1.988 1.00 38.84 237 ASN A CA 1
ATOM 1752 C C . ASN A 1 237 ? 12.207 31.705 3.528 1.00 38.84 237 ASN A C 1
ATOM 1754 O O . ASN A 1 237 ? 12.914 32.462 4.181 1.00 38.84 237 ASN A O 1
ATOM 1758 N N . GLU A 1 238 ? 11.405 30.809 4.110 1.00 37.53 238 GLU A N 1
ATOM 1759 C CA . GLU A 1 238 ? 11.437 30.498 5.552 1.00 37.53 238 GLU A CA 1
ATOM 1760 C C . GLU A 1 238 ? 12.364 29.309 5.890 1.00 37.53 238 GLU A C 1
ATOM 1762 O O . GLU A 1 238 ? 12.332 28.803 7.010 1.00 37.53 238 GLU A O 1
ATOM 1767 N N . ILE A 1 239 ? 13.142 28.812 4.918 1.00 39.62 239 ILE A N 1
ATOM 1768 C CA . ILE A 1 239 ? 13.931 27.568 5.025 1.00 39.62 239 ILE A CA 1
ATOM 1769 C C . ILE A 1 239 ? 15.428 27.831 5.320 1.00 39.62 239 ILE A C 1
ATOM 1771 O O . ILE A 1 239 ? 16.170 26.875 5.539 1.00 39.62 239 ILE A O 1
ATOM 1775 N N . ILE A 1 240 ? 15.890 29.091 5.362 1.00 30.81 240 ILE A N 1
ATOM 1776 C CA . ILE A 1 240 ? 17.293 29.449 5.682 1.00 30.81 240 ILE A CA 1
ATOM 1777 C C . ILE A 1 240 ? 17.405 30.001 7.102 1.00 30.81 240 ILE A C 1
ATOM 1779 O O . ILE A 1 240 ? 16.648 30.948 7.412 1.00 30.81 240 ILE A O 1
#

Sequence (240 aa):
MEPLYYSLMGFWKGVSVCVCLCVSEGGGEEELIESVRSSALNTDGEVELDAIIMDGRTLASGAVSCVKNIANPVSLARAVMEKTAHIMLTGRGANMFAESIGIVTVPTETLVTEYEMKEWEKHKNYVTGVMEDFNSQAHDTVGAVAVDCAGNVACATSTGGIRNKMVGRVGDSPIIGSGGYADNFTGAVSCTGHGESILKVTLARLILSHIEQGKIPFNAVLHYMLVIVVYLFGNINEII

Mean predicted aligned error: 8.96 Å

Foldseek 3Di:
DDWDWDWDWDADPLWTKTKTWTWQPADDDDDDDDWLLAAAAALVRFFFKWKKKAWQVVRQIFIETREAQARHRQVLSVCCRPPHPDHYDYYPRSVVVCVVVPRHGHPRVSSHDPVNSVVLVVDLDQVVQQNVCRNDPDFSKDKDWDADRVRIIMIMIMHSATHHHHRRDDFQRRPELQQWYHHSVFTIMGMTIGRVLSVVQSLRNQLSVVVVVVDDSVVSVVVVVQVSCCVVPPDPVVVD

Solvent-accessible surface area (backbone atoms only — not comparable to full-atom values): 12248 Å² total; per-residue (Å²): 110,66,51,55,76,45,77,50,78,46,79,56,100,49,44,37,37,39,37,37,37,35,41,70,51,38,56,61,89,88,76,82,89,76,63,65,73,48,32,30,34,25,67,85,71,43,59,36,32,26,2,17,30,30,38,10,80,76,61,49,38,9,12,27,32,44,33,55,36,54,68,49,48,42,60,52,3,43,44,31,38,75,74,46,100,50,44,71,40,46,29,71,61,36,42,54,48,38,54,75,73,66,51,75,71,45,65,61,72,79,42,48,37,77,65,56,55,54,52,49,71,74,41,84,38,42,72,57,26,57,49,47,46,29,64,42,96,63,65,38,49,48,59,43,48,52,39,39,83,87,39,43,19,25,15,28,10,33,26,18,62,53,40,32,31,58,82,80,67,76,61,15,32,38,36,83,25,17,6,19,31,25,31,51,93,63,26,12,18,11,41,37,55,60,28,73,63,35,46,77,60,32,37,26,41,48,36,48,53,34,40,72,72,70,38,54,71,69,58,28,55,52,52,44,59,51,50,49,45,33,73,76,67,72,49,70,85,82,74,121

pLDDT: mean 77.61, std 21.13, range [29.61, 98.75]

Secondary structure (DSSP, 8-state):
---EEEEEEEEETTEEEEEEEEE-SS----------SS--B-TTS-B-EEEEEEETTTTEEEEEEEE-SBS-HHHHHHHHHHHSS-SEEEHHHHHHHHHHTTPPB--GGGG--HHHHHHHHH---HHHHHHHHHHSS--SEEEEEEE-TTS-EEEEEEE---TTPPTT---STTSBTTTEEEETTTEEEEEES-HHHHHHHTHHHHHHHHHHTT--HHHHHHHHHHHHHHHHHS-STT--

Organism: Lates calcarifer (NCBI:txid8187)

InterPro domains:
  IPR000246 Peptidase T2, asparaginase 2 [PF01112] (38-221)
  IPR000246 Peptidase T2, asparaginase 2 [PTHR10188] (32-218)
  IPR029055 Nucleophile aminohydrolases, N-terminal [SSF56235] (39-221)
  IPR033844 Asparaginase-like 1, metazoa [cd04702] (39-230)

Nearest PDB structures (foldseek):
  4pvr-assembly1_A  TM=9.718E-01  e=2.610E-21  Homo sapiens
  4o0d-assembly1_A  TM=9.641E-01  e=4.746E-21  Homo sapiens
  2zak-assembly1_B  TM=9.593E-01  e=7.892E-18  Escherichia coli K-12
  2zak-assembly1_A  TM=9.341E-01  e=3.416E-18  Escherichia coli K-12
  3c17-assembly1_A  TM=9.152E-01  e=4.607E-18  Escherichia coli K-12